Protein AF-W7QX57-F1 (afdb_monomer_lite)

Sequence (369 aa):
MALDTTKFLGGDGSAVNPYIIHNEDALLALIGDEHSDGSAQSKYFEVVADIDITYLSIFTLKIASIDGSVINGNGHSLYFPILHSNSGFDCLFIGVNTAEIYNLHIDVEGKSGVSSYGPVRRCKLYNCMLTGNYGDIRGATLDTPPQNLQNCLFNLQGSTLDKLSTSSSYSSVTSYYVEGSAPITSTASEGLVLNADKLLAASYPNLAPEHWNVVDGALPTLKIKPYSGLPVTRVAGISKLDGVPAKRRITVQDFNGGRIARTYSDELTGEFSIQTSPYKTGVTVIVDDEIGTEIQSSKAYTVGQIVHHADYAGIAYVCTTAGTTGATLPETNTYPESGTVTIGTAVFAAKPINKPQIFSPVKPEVILE

pLDDT: mean 85.64, std 13.06, range [43.19, 98.31]

Organism: NCBI:txid1328313

Foldseek 3Di:
DAQPLVQFPWAPQDPLGAGEAEEPSNLCSQWVDAVVVCNLELGEYEYQFAYAPQVVQEREGHAREHALYEYEDLQHEYEEHAYEYPDQEGASYDYQQNYEYENYEYEYAHYDYHAYQYHYANYQYYLYEYEYEHAPNANNANQHAQVSYAQYEYHYHYDLVRAREHPDQAAHLQYEYDAPHRHNDPDPRHHYLYHQHAFDLVSRPNRDPQFWDRDGGHGIGGDRHDDSDPWWWKDKDADDDPNAGAWWKKWKAAPVRHTGDIDIADGHGSIDMGTNPPAAPFIKIKTWHDQADADDAQDWDDAQGKHAHPPGDQKIWGWHATDTFHNDFDDPVPDDCAQWDQGHNIIIGIDGIDDMDMDPGDGTDTDDD

Radius of gyration: 22.7 Å; chains: 1; bounding box: 47×50×62 Å

Structure (mmCIF, N/CA/C/O backbone):
data_AF-W7QX57-F1
#
_entry.id   AF-W7QX57-F1
#
loop_
_atom_site.group_PDB
_atom_site.id
_atom_site.type_symbol
_atom_site.label_atom_id
_atom_site.label_alt_id
_atom_site.label_comp_id
_atom_site.label_asym_id
_atom_site.label_entity_id
_atom_site.label_seq_id
_atom_site.pdbx_PDB_ins_code
_atom_site.Cartn_x
_atom_site.Cartn_y
_atom_site.Cartn_z
_atom_site.occupancy
_atom_site.B_iso_or_equiv
_atom_site.auth_seq_id
_atom_site.auth_comp_id
_atom_site.auth_asym_id
_atom_site.auth_atom_id
_atom_site.pdbx_PDB_model_num
ATOM 1 N N . MET A 1 1 ? 24.656 3.627 -15.203 1.00 81.69 1 MET A N 1
ATOM 2 C CA . MET A 1 1 ? 25.171 2.376 -14.613 1.00 81.69 1 MET A CA 1
ATOM 3 C C . MET A 1 1 ? 24.210 1.263 -14.968 1.00 81.69 1 MET A C 1
ATOM 5 O O . MET A 1 1 ? 23.013 1.527 -15.035 1.00 81.69 1 MET A O 1
ATOM 9 N N . ALA A 1 2 ? 24.733 0.061 -15.202 1.00 87.88 2 ALA A N 1
ATOM 10 C CA . ALA A 1 2 ? 23.890 -1.098 -15.457 1.00 87.88 2 ALA A CA 1
ATOM 11 C C . ALA A 1 2 ? 23.034 -1.424 -14.235 1.00 87.88 2 ALA A C 1
ATOM 13 O O . ALA A 1 2 ? 23.494 -1.284 -13.103 1.00 87.88 2 ALA A O 1
ATOM 14 N N . LEU A 1 3 ? 21.801 -1.854 -14.490 1.00 91.44 3 LEU A N 1
ATOM 15 C CA . LEU A 1 3 ? 20.873 -2.386 -13.504 1.00 91.44 3 LEU A CA 1
ATOM 16 C C . LEU A 1 3 ? 21.555 -3.504 -12.704 1.00 91.44 3 LEU A C 1
ATOM 18 O O . LEU A 1 3 ? 21.936 -4.532 -13.274 1.00 91.44 3 LEU A O 1
ATOM 22 N N . ASP A 1 4 ? 21.709 -3.316 -11.392 1.00 93.06 4 ASP A N 1
ATOM 23 C CA . ASP A 1 4 ? 22.287 -4.338 -10.519 1.00 93.06 4 ASP A CA 1
ATOM 24 C C . ASP A 1 4 ? 21.270 -5.459 -10.278 1.00 93.06 4 ASP A C 1
ATOM 26 O O . ASP A 1 4 ? 20.487 -5.456 -9.328 1.00 93.06 4 ASP A O 1
ATOM 30 N N . THR A 1 5 ? 21.288 -6.444 -11.175 1.00 93.69 5 THR A N 1
ATOM 31 C CA . THR A 1 5 ? 20.357 -7.580 -11.134 1.00 93.69 5 THR A CA 1
ATOM 32 C C . THR A 1 5 ? 20.491 -8.441 -9.872 1.00 93.69 5 THR A C 1
ATOM 34 O O . THR A 1 5 ? 19.571 -9.188 -9.550 1.00 93.69 5 THR A O 1
ATOM 37 N N . THR A 1 6 ? 21.597 -8.324 -9.124 1.00 92.69 6 THR A N 1
ATOM 38 C CA . THR A 1 6 ? 21.827 -9.102 -7.894 1.00 92.69 6 THR A CA 1
ATOM 39 C C . THR A 1 6 ? 20.990 -8.619 -6.709 1.00 92.69 6 THR A C 1
ATOM 41 O O . THR A 1 6 ? 20.887 -9.323 -5.705 1.00 92.69 6 THR A O 1
ATOM 44 N N . LYS A 1 7 ? 20.385 -7.430 -6.821 1.00 93.06 7 LYS A N 1
ATOM 45 C CA . LYS A 1 7 ? 19.526 -6.830 -5.791 1.00 93.06 7 LYS A CA 1
ATOM 46 C C . LYS A 1 7 ? 18.096 -7.351 -5.828 1.00 93.06 7 LYS A C 1
ATOM 48 O O . LYS A 1 7 ? 17.418 -7.346 -4.804 1.00 93.06 7 LYS A O 1
ATOM 53 N N . PHE A 1 8 ? 17.641 -7.830 -6.982 1.00 90.81 8 PHE A N 1
ATOM 54 C CA . PHE A 1 8 ? 16.321 -8.434 -7.110 1.00 90.81 8 PHE A CA 1
ATOM 55 C C . PHE A 1 8 ? 16.339 -9.840 -6.526 1.00 90.81 8 PHE A C 1
ATOM 57 O O . PHE A 1 8 ? 17.331 -10.561 -6.605 1.00 90.81 8 PHE A O 1
ATOM 64 N N . LEU A 1 9 ? 15.209 -10.255 -5.963 1.00 85.06 9 LEU A N 1
ATOM 65 C CA . LEU A 1 9 ? 15.081 -11.604 -5.412 1.00 85.06 9 LEU A CA 1
ATOM 66 C C . LEU A 1 9 ? 15.216 -12.683 -6.505 1.00 85.06 9 LEU A C 1
ATOM 68 O O . LEU A 1 9 ? 15.667 -13.799 -6.247 1.00 85.06 9 LEU A O 1
ATOM 72 N N . GLY A 1 10 ? 14.794 -12.359 -7.722 1.00 86.50 10 GLY A N 1
ATOM 73 C CA . GLY A 1 10 ? 14.828 -13.237 -8.880 1.00 86.50 10 GLY A CA 1
ATOM 74 C C . GLY A 1 10 ? 14.301 -12.517 -10.114 1.00 86.50 10 GLY A C 1
ATOM 75 O O . GLY A 1 10 ? 14.050 -11.310 -10.066 1.00 86.50 10 GLY A O 1
ATOM 76 N N . GLY A 1 11 ? 14.126 -13.272 -11.196 1.00 89.94 11 GLY A N 1
ATOM 77 C CA . GLY A 1 11 ? 13.718 -12.737 -12.491 1.00 89.94 11 GLY A CA 1
ATOM 78 C C . GLY A 1 11 ? 14.870 -12.561 -13.473 1.00 89.94 11 GLY A C 1
ATOM 79 O O . GLY A 1 11 ? 16.035 -12.478 -13.090 1.00 89.94 11 GLY A O 1
ATOM 80 N N . ASP A 1 12 ? 14.528 -12.486 -14.754 1.00 92.31 12 ASP A N 1
ATOM 81 C CA . ASP A 1 12 ? 15.404 -12.013 -15.838 1.00 92.31 12 ASP A CA 1
ATOM 82 C C . ASP A 1 12 ? 14.856 -10.730 -16.502 1.00 92.31 12 ASP A C 1
ATOM 84 O O . ASP A 1 12 ? 15.416 -10.202 -17.474 1.00 92.31 12 ASP A O 1
ATOM 88 N N . GLY A 1 13 ? 13.751 -10.213 -15.955 1.00 94.19 13 GLY A N 1
ATOM 89 C CA . GLY A 1 13 ? 13.048 -9.040 -16.445 1.00 94.19 13 GLY A CA 1
ATOM 90 C C . GLY A 1 13 ? 12.254 -9.295 -17.723 1.00 94.19 13 GLY A C 1
ATOM 91 O O . GLY A 1 13 ? 11.871 -8.329 -18.378 1.00 94.19 13 GLY A O 1
ATOM 92 N N . SER A 1 14 ? 12.019 -10.549 -18.115 1.00 94.62 14 SER A N 1
ATOM 93 C CA . SER A 1 14 ? 11.045 -10.903 -19.154 1.00 94.62 14 SER A CA 1
ATOM 94 C C . SER A 1 14 ? 9.619 -10.927 -18.600 1.00 94.62 14 SER A C 1
ATOM 96 O O . SER A 1 14 ? 9.407 -11.023 -17.396 1.00 94.62 14 SER A O 1
ATOM 98 N N . ALA A 1 15 ? 8.623 -10.908 -19.489 1.00 92.62 15 ALA A N 1
ATOM 99 C CA . ALA A 1 15 ? 7.210 -10.965 -19.104 1.00 92.62 15 ALA A CA 1
ATOM 100 C C . ALA A 1 15 ? 6.824 -12.228 -18.315 1.00 92.62 15 ALA A C 1
ATOM 102 O O . ALA A 1 15 ? 5.878 -12.196 -17.538 1.00 92.62 15 ALA A O 1
ATOM 103 N N . VAL A 1 16 ? 7.532 -13.341 -18.536 1.00 88.88 16 VAL A N 1
ATOM 104 C CA . VAL A 1 16 ? 7.273 -14.630 -17.868 1.00 88.88 16 VAL A CA 1
ATOM 105 C C . VAL A 1 16 ? 8.061 -14.751 -16.560 1.00 88.88 16 VAL A C 1
ATOM 107 O O . VAL A 1 16 ? 7.718 -15.560 -15.706 1.00 88.88 16 VAL A O 1
ATOM 110 N N . ASN A 1 17 ? 9.131 -13.969 -16.408 1.00 90.19 17 ASN A N 1
ATOM 111 C CA . ASN A 1 17 ? 10.036 -14.031 -15.268 1.00 90.19 17 ASN A CA 1
ATOM 112 C C . ASN A 1 17 ? 10.490 -12.608 -14.880 1.00 90.19 17 ASN A C 1
ATOM 114 O O . ASN A 1 17 ? 11.656 -12.241 -15.088 1.00 90.19 17 ASN A O 1
ATOM 118 N N . PRO A 1 18 ? 9.562 -11.777 -14.369 1.00 93.81 18 PRO A N 1
ATOM 119 C CA . PRO A 1 18 ? 9.841 -10.386 -14.038 1.00 93.81 18 PRO A CA 1
ATOM 120 C C . PRO A 1 18 ? 10.853 -10.275 -12.899 1.00 93.81 18 PRO A C 1
ATOM 122 O O . PRO A 1 18 ? 10.970 -11.162 -12.055 1.00 93.81 18 PRO A O 1
ATOM 125 N N . TYR A 1 19 ? 11.576 -9.158 -12.852 1.00 94.19 19 TYR A N 1
ATOM 126 C CA . TYR A 1 19 ? 12.422 -8.831 -11.712 1.00 94.19 19 TYR A CA 1
ATOM 127 C C . TYR A 1 19 ? 11.575 -8.567 -10.467 1.00 94.19 19 TYR A C 1
ATOM 129 O O . TYR A 1 19 ? 10.662 -7.742 -10.489 1.00 94.19 19 TYR A O 1
ATOM 137 N N . ILE A 1 20 ? 11.906 -9.247 -9.371 1.00 91.62 20 ILE A N 1
ATOM 138 C CA . ILE A 1 20 ? 11.121 -9.196 -8.134 1.00 91.62 20 ILE A CA 1
ATOM 139 C C . ILE A 1 20 ? 11.701 -8.168 -7.152 1.00 91.62 20 ILE A C 1
ATOM 141 O O . ILE A 1 20 ? 12.779 -8.363 -6.573 1.00 91.62 20 ILE A O 1
ATOM 145 N N . ILE A 1 21 ? 10.951 -7.087 -6.944 1.00 93.06 21 ILE A N 1
ATOM 146 C CA . ILE A 1 21 ? 11.236 -5.989 -6.017 1.00 93.06 21 ILE A CA 1
ATOM 147 C C . ILE A 1 21 ? 10.564 -6.305 -4.675 1.00 93.06 21 ILE A C 1
ATOM 149 O O . ILE A 1 21 ? 9.343 -6.259 -4.545 1.00 93.06 21 ILE A O 1
ATOM 153 N N . HIS A 1 22 ? 11.374 -6.662 -3.679 1.00 89.06 22 HIS A N 1
ATOM 154 C CA . HIS A 1 22 ? 10.907 -7.197 -2.392 1.00 89.06 22 HIS A CA 1
ATOM 155 C C . HIS A 1 22 ? 11.413 -6.415 -1.175 1.00 89.06 22 HIS A C 1
ATOM 157 O O . HIS A 1 22 ? 11.027 -6.719 -0.051 1.00 89.06 22 HIS A O 1
ATOM 163 N N . ASN A 1 23 ? 12.324 -5.467 -1.384 1.00 86.19 23 ASN A N 1
ATOM 164 C CA . ASN A 1 23 ? 12.942 -4.668 -0.337 1.00 86.19 23 ASN A CA 1
ATOM 165 C C . ASN A 1 23 ? 13.468 -3.343 -0.912 1.00 86.19 23 ASN A C 1
ATOM 167 O O . ASN A 1 23 ? 13.425 -3.098 -2.121 1.00 86.19 23 ASN A O 1
ATOM 171 N N . GLU A 1 24 ? 13.988 -2.511 -0.017 1.00 93.56 24 GLU A N 1
ATOM 172 C CA . GLU A 1 24 ? 14.543 -1.188 -0.306 1.00 93.56 24 GLU A CA 1
ATOM 173 C C . GLU A 1 24 ? 15.718 -1.259 -1.290 1.00 93.56 24 GLU A C 1
ATOM 175 O O . GLU A 1 24 ? 15.744 -0.510 -2.260 1.00 93.56 24 GLU A O 1
ATOM 180 N N . ASP A 1 25 ? 16.643 -2.206 -1.108 1.00 91.19 25 ASP A N 1
ATOM 181 C CA . ASP A 1 25 ? 17.806 -2.396 -1.983 1.00 91.19 25 ASP A CA 1
ATOM 182 C C . ASP A 1 25 ? 17.408 -2.676 -3.442 1.00 91.19 25 ASP A C 1
ATOM 184 O O . ASP A 1 25 ? 17.985 -2.100 -4.364 1.00 91.19 25 ASP A O 1
ATOM 188 N N . ALA A 1 26 ? 16.416 -3.543 -3.668 1.00 92.81 26 ALA A N 1
ATOM 189 C CA . ALA A 1 26 ? 15.908 -3.864 -5.002 1.00 92.81 26 ALA A CA 1
ATOM 190 C C . ALA A 1 26 ? 15.199 -2.666 -5.647 1.00 92.81 26 ALA A C 1
ATOM 192 O O . ALA A 1 26 ? 15.347 -2.429 -6.846 1.00 92.81 26 ALA A O 1
ATOM 193 N N . LEU A 1 27 ? 14.442 -1.899 -4.855 1.00 94.75 27 LEU A N 1
ATOM 194 C CA . LEU A 1 27 ? 13.813 -0.669 -5.327 1.00 94.75 27 LEU A CA 1
ATOM 195 C C . LEU A 1 27 ? 14.884 0.357 -5.711 1.00 94.75 27 LEU A C 1
ATOM 197 O O . LEU A 1 27 ? 14.877 0.866 -6.828 1.00 94.75 27 LEU A O 1
ATOM 201 N N . LEU A 1 28 ? 15.842 0.623 -4.824 1.00 92.44 28 LEU A N 1
ATOM 202 C CA . LEU A 1 28 ? 16.941 1.558 -5.059 1.00 92.44 28 LEU A CA 1
ATOM 203 C C . LEU A 1 28 ? 17.815 1.142 -6.244 1.00 92.44 28 LEU A C 1
ATOM 205 O O . LEU A 1 28 ? 18.289 2.010 -6.969 1.00 92.44 28 LEU A O 1
ATOM 209 N N . ALA A 1 29 ? 17.967 -0.154 -6.506 1.00 92.31 29 ALA A N 1
ATOM 210 C CA . ALA A 1 29 ? 18.642 -0.631 -7.705 1.00 92.31 29 ALA A CA 1
ATOM 211 C C . ALA A 1 29 ? 17.916 -0.254 -9.004 1.00 92.31 29 ALA A C 1
ATOM 213 O O . ALA A 1 29 ? 18.579 -0.217 -10.030 1.00 92.31 29 ALA A O 1
ATOM 214 N N . LEU A 1 30 ? 16.600 0.002 -8.974 1.00 93.06 30 LEU A N 1
ATOM 215 C CA . LEU A 1 30 ? 15.793 0.431 -10.126 1.00 93.06 30 LEU A CA 1
ATOM 216 C C . LEU A 1 30 ? 15.681 1.961 -10.258 1.00 93.06 30 LEU A C 1
ATOM 218 O O . LEU A 1 30 ? 15.617 2.475 -11.372 1.00 93.06 30 LEU A O 1
ATOM 222 N N . ILE A 1 31 ? 15.577 2.689 -9.141 1.00 89.38 31 ILE A N 1
ATOM 223 C CA . ILE A 1 31 ? 15.278 4.139 -9.152 1.00 89.38 31 ILE A CA 1
ATOM 224 C C . ILE A 1 31 ? 16.398 5.021 -8.589 1.00 89.38 31 ILE A C 1
ATOM 226 O O . ILE A 1 31 ? 16.395 6.235 -8.782 1.00 89.38 31 ILE A O 1
ATOM 230 N N . GLY A 1 32 ? 17.332 4.435 -7.843 1.00 78.44 32 GLY A N 1
ATOM 231 C CA . GLY A 1 32 ? 18.398 5.136 -7.130 1.00 78.44 32 GLY A CA 1
ATOM 232 C C . GLY A 1 32 ? 19.645 5.370 -7.970 1.00 78.44 32 GLY A C 1
ATOM 233 O O . GLY A 1 32 ? 20.477 6.192 -7.585 1.00 78.44 32 GLY A O 1
ATOM 234 N N . ASP A 1 33 ? 19.768 4.715 -9.125 1.00 75.12 33 ASP A N 1
ATOM 235 C CA . ASP A 1 33 ? 20.893 4.846 -10.043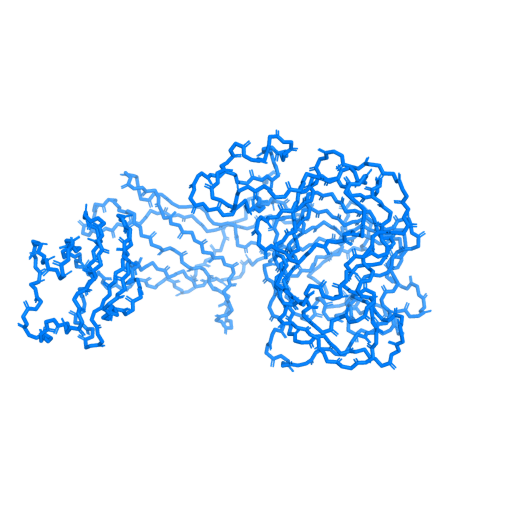 1.00 75.12 33 ASP A CA 1
ATOM 236 C C . ASP A 1 33 ? 20.462 5.395 -11.405 1.00 75.12 33 ASP A C 1
ATOM 238 O O . ASP A 1 33 ? 19.378 5.122 -11.912 1.00 75.12 33 ASP A O 1
ATOM 242 N N . GLU A 1 34 ? 21.328 6.199 -12.030 1.00 69.62 34 GLU A N 1
ATOM 243 C CA . GLU A 1 34 ? 21.104 6.609 -13.416 1.00 69.62 34 GLU A CA 1
ATOM 244 C C . GLU A 1 34 ? 21.309 5.395 -14.326 1.00 69.62 34 GLU A C 1
ATOM 246 O O . GLU A 1 34 ? 22.444 5.060 -14.683 1.00 69.62 34 GLU A O 1
ATOM 251 N N . HIS A 1 35 ? 20.222 4.753 -14.749 1.00 72.00 35 HIS A N 1
ATOM 252 C CA . HIS A 1 35 ? 20.228 3.716 -15.791 1.00 72.00 35 HIS A CA 1
ATOM 253 C C . HIS A 1 35 ? 20.324 4.328 -17.191 1.00 72.00 35 HIS A C 1
ATOM 255 O O . HIS A 1 35 ? 19.553 4.014 -18.098 1.00 72.00 35 HIS A O 1
ATOM 261 N N . SER A 1 36 ? 21.285 5.232 -17.381 1.00 67.94 36 SER A N 1
ATOM 262 C CA . SER A 1 36 ? 21.535 5.915 -18.653 1.00 67.94 36 SER A CA 1
ATOM 263 C C . SER A 1 36 ? 21.976 4.979 -19.784 1.00 67.94 36 SER A C 1
ATOM 265 O O . SER A 1 36 ? 22.022 5.398 -20.937 1.00 67.94 36 SER A O 1
ATOM 267 N N . ASP A 1 37 ? 22.268 3.713 -19.479 1.00 79.81 37 ASP A N 1
ATOM 268 C CA . ASP A 1 37 ? 22.585 2.670 -20.455 1.00 79.81 37 ASP A CA 1
ATOM 269 C C . ASP A 1 37 ? 21.351 1.913 -20.976 1.00 79.81 37 ASP A C 1
ATOM 271 O O . ASP A 1 37 ? 21.492 1.020 -21.809 1.00 79.81 37 ASP A O 1
ATOM 275 N N . GLY A 1 38 ? 20.149 2.251 -20.495 1.00 84.81 38 GLY A N 1
ATOM 276 C CA . GLY A 1 38 ? 18.901 1.602 -20.899 1.00 84.81 38 GLY A CA 1
ATOM 277 C C . GLY A 1 38 ? 18.701 0.206 -20.304 1.00 84.81 38 GLY A C 1
ATOM 278 O O . GLY A 1 38 ? 17.787 -0.503 -20.710 1.00 84.81 38 GLY A O 1
ATOM 279 N N . SER A 1 39 ? 19.509 -0.211 -19.327 1.00 90.00 39 SER A N 1
ATOM 280 C CA . SER A 1 39 ? 19.421 -1.550 -18.718 1.00 90.00 39 SER A CA 1
ATOM 281 C C . SER A 1 39 ? 18.084 -1.851 -18.020 1.00 90.00 39 SER A C 1
ATOM 283 O O . SER A 1 39 ? 17.710 -3.019 -17.891 1.00 90.00 39 SER A O 1
ATOM 285 N N . ALA A 1 40 ? 17.344 -0.812 -17.623 1.00 91.62 40 ALA A N 1
ATOM 286 C CA . ALA A 1 40 ? 16.000 -0.908 -17.059 1.00 91.62 40 ALA A CA 1
ATOM 287 C C . ALA A 1 40 ? 14.868 -0.809 -18.104 1.00 91.62 40 ALA A C 1
ATOM 289 O O . ALA A 1 40 ? 13.702 -0.926 -17.727 1.00 91.62 40 ALA A O 1
ATOM 290 N N . GLN A 1 41 ? 15.179 -0.599 -19.391 1.00 93.75 41 GLN A N 1
ATOM 291 C CA . GLN A 1 41 ? 14.199 -0.481 -20.480 1.00 93.75 41 GLN A CA 1
ATOM 292 C C . GLN A 1 41 ? 13.728 -1.848 -20.983 1.00 93.75 41 GLN A C 1
ATOM 294 O O . GLN A 1 41 ? 14.495 -2.812 -21.037 1.00 93.75 41 GLN A O 1
ATOM 299 N N . SER A 1 42 ? 12.469 -1.916 -21.421 1.00 95.31 42 SER A N 1
ATOM 300 C CA . SER A 1 42 ? 11.820 -3.135 -21.923 1.00 95.31 42 SER A CA 1
ATOM 301 C C . SER A 1 42 ? 11.917 -4.315 -20.948 1.00 95.31 42 SER A C 1
ATOM 303 O O . SER A 1 42 ? 12.078 -5.467 -21.361 1.00 95.31 42 SER A O 1
ATOM 305 N N . LYS A 1 43 ? 11.861 -4.020 -19.645 1.00 96.12 43 LYS A N 1
ATOM 306 C CA . LYS A 1 43 ? 11.909 -4.998 -18.553 1.00 96.12 43 LYS A CA 1
ATOM 307 C C . LYS A 1 43 ? 10.575 -5.088 -17.830 1.00 96.12 43 LYS A C 1
ATOM 309 O O . LYS A 1 43 ? 9.803 -4.139 -17.800 1.00 96.12 43 LYS A O 1
ATOM 314 N N . TYR A 1 44 ? 10.319 -6.233 -17.223 1.00 96.38 44 TYR A N 1
ATOM 315 C CA . TYR A 1 44 ? 9.149 -6.469 -16.393 1.00 96.38 44 TYR A CA 1
ATOM 316 C C . TYR A 1 44 ? 9.588 -6.537 -14.936 1.00 96.38 44 TYR A C 1
ATOM 318 O O . TYR A 1 44 ? 10.564 -7.216 -14.615 1.00 96.38 44 TYR A O 1
ATOM 326 N N . PHE A 1 45 ? 8.871 -5.829 -14.074 1.00 95.81 45 PHE A N 1
ATOM 327 C CA . PHE A 1 45 ? 9.118 -5.737 -12.644 1.00 95.81 45 PHE A CA 1
ATOM 328 C C . PHE A 1 45 ? 7.835 -6.048 -11.882 1.00 95.81 45 PHE A C 1
ATOM 330 O O . PHE A 1 45 ? 6.749 -5.616 -12.273 1.00 95.81 45 PHE A O 1
ATOM 337 N N . GLU A 1 46 ? 7.976 -6.749 -10.765 1.00 94.94 46 GLU A N 1
ATOM 338 C CA . GLU A 1 46 ? 6.896 -6.995 -9.818 1.00 94.94 46 GLU A CA 1
ATOM 339 C C . GLU A 1 46 ? 7.304 -6.533 -8.427 1.00 94.94 46 GLU A C 1
ATOM 341 O O . GLU A 1 46 ? 8.317 -6.981 -7.888 1.00 94.94 46 GLU A O 1
ATOM 346 N N . VAL A 1 47 ? 6.501 -5.655 -7.836 1.00 93.94 47 VAL A N 1
ATOM 347 C CA . VAL A 1 47 ? 6.601 -5.312 -6.417 1.00 93.94 47 VAL A CA 1
ATOM 348 C C . VAL A 1 47 ? 5.811 -6.356 -5.638 1.00 93.94 47 VAL A C 1
ATOM 350 O O . VAL A 1 47 ? 4.675 -6.668 -5.994 1.00 93.94 47 VAL A O 1
ATOM 353 N N . VAL A 1 48 ? 6.432 -6.941 -4.616 1.00 90.00 48 VAL A N 1
ATOM 354 C CA . VAL A 1 48 ? 5.858 -8.065 -3.844 1.00 90.00 48 VAL A CA 1
ATOM 355 C C . VAL A 1 48 ? 5.825 -7.812 -2.339 1.00 90.00 48 VAL A C 1
ATOM 357 O O . VAL A 1 48 ? 5.520 -8.712 -1.560 1.00 90.00 48 VAL A O 1
ATOM 360 N N . ALA A 1 49 ? 6.195 -6.604 -1.929 1.00 86.75 49 ALA A N 1
ATOM 361 C CA . ALA A 1 49 ? 6.157 -6.145 -0.555 1.00 86.75 49 ALA A CA 1
ATOM 362 C C . ALA A 1 49 ? 5.927 -4.635 -0.540 1.00 86.75 49 ALA A C 1
ATOM 364 O O . ALA A 1 49 ? 6.291 -3.936 -1.487 1.00 86.75 49 ALA A O 1
ATOM 365 N N . ASP A 1 50 ? 5.359 -4.139 0.555 1.00 92.38 50 ASP A N 1
ATOM 366 C CA . ASP A 1 50 ? 5.393 -2.708 0.818 1.00 92.38 50 ASP A CA 1
ATOM 367 C C . ASP A 1 50 ? 6.839 -2.305 1.124 1.00 92.38 50 ASP A C 1
ATOM 369 O O . ASP A 1 50 ? 7.525 -2.985 1.890 1.00 92.38 50 ASP A O 1
ATOM 373 N N . ILE A 1 51 ? 7.310 -1.217 0.522 1.00 92.88 51 ILE A N 1
ATOM 374 C CA . ILE A 1 51 ? 8.697 -0.764 0.653 1.00 92.88 51 ILE A CA 1
ATOM 375 C C . ILE A 1 51 ? 8.695 0.674 1.131 1.00 92.88 51 ILE A C 1
ATOM 377 O O . ILE A 1 51 ? 8.090 1.545 0.508 1.00 92.88 51 ILE A O 1
ATOM 381 N N . ASP A 1 52 ? 9.389 0.911 2.235 1.00 93.81 52 ASP A N 1
ATOM 382 C CA . ASP A 1 52 ? 9.452 2.207 2.887 1.00 93.81 52 ASP A CA 1
ATOM 383 C C . ASP A 1 52 ? 10.894 2.712 2.918 1.00 93.81 52 ASP A C 1
ATOM 385 O O . ASP A 1 52 ? 11.736 2.177 3.634 1.00 93.81 52 ASP A O 1
ATOM 389 N N . ILE A 1 53 ? 11.176 3.753 2.131 1.00 94.19 53 ILE A N 1
ATOM 390 C CA . ILE A 1 53 ? 12.483 4.421 2.121 1.00 94.19 53 ILE A CA 1
ATOM 391 C C . ILE A 1 53 ? 12.451 5.798 2.798 1.00 94.19 53 ILE A C 1
ATOM 393 O O . ILE A 1 53 ? 13.370 6.602 2.618 1.00 94.19 53 ILE A O 1
ATOM 397 N N . THR A 1 54 ? 11.421 6.091 3.601 1.00 91.81 54 THR A N 1
ATOM 398 C CA . THR A 1 54 ? 11.286 7.372 4.326 1.00 91.81 54 THR A CA 1
ATOM 399 C C . THR A 1 54 ? 12.433 7.623 5.309 1.00 91.81 54 THR A C 1
ATOM 401 O O . THR A 1 54 ? 12.792 8.773 5.570 1.00 91.81 54 THR A O 1
ATOM 404 N N . TYR A 1 55 ? 13.119 6.565 5.762 1.00 89.62 55 TYR A N 1
ATOM 405 C CA . TYR A 1 55 ? 14.312 6.662 6.613 1.00 89.62 55 TYR A CA 1
ATOM 406 C C . TYR A 1 55 ? 15.449 7.492 5.992 1.00 89.62 55 TYR A C 1
ATOM 408 O O . TYR A 1 55 ? 16.298 8.010 6.720 1.00 89.62 55 TYR A O 1
ATOM 416 N N . LEU A 1 56 ? 15.471 7.665 4.664 1.00 89.19 56 LEU A N 1
ATOM 417 C CA . LEU A 1 56 ? 16.470 8.487 3.980 1.00 89.19 56 LEU A CA 1
ATOM 418 C C . LEU A 1 56 ? 16.296 9.992 4.242 1.00 89.19 56 LEU A C 1
ATOM 420 O O . LEU A 1 56 ? 17.224 10.749 3.968 1.00 89.19 56 LEU A O 1
ATOM 424 N N . SER A 1 57 ? 15.156 10.437 4.790 1.00 88.69 57 SER A N 1
ATOM 425 C CA . SER A 1 57 ? 14.750 11.845 5.001 1.00 88.69 57 SER A CA 1
ATOM 426 C C . SER A 1 57 ? 14.630 12.694 3.725 1.00 88.69 57 SER A C 1
ATOM 428 O O . SER A 1 57 ? 13.696 13.482 3.594 1.00 88.69 57 SER A O 1
ATOM 430 N N . ILE A 1 58 ? 15.553 12.542 2.773 1.00 90.12 58 ILE A N 1
ATOM 431 C CA . ILE A 1 58 ? 15.542 13.137 1.440 1.00 90.12 58 ILE A CA 1
ATOM 432 C C . ILE A 1 58 ? 16.013 12.084 0.431 1.00 90.12 58 ILE A C 1
ATOM 434 O O . ILE A 1 58 ? 17.066 11.473 0.609 1.00 90.12 58 ILE A O 1
ATOM 438 N N . PHE A 1 59 ? 15.275 11.919 -0.666 1.00 90.00 59 PHE A N 1
ATOM 439 C CA . PHE A 1 59 ? 15.667 11.065 -1.786 1.00 90.00 59 PHE A CA 1
ATOM 440 C C . PHE A 1 59 ? 15.942 11.900 -3.039 1.00 90.00 59 PHE A C 1
ATOM 442 O O . PHE A 1 59 ? 15.036 12.511 -3.606 1.00 90.00 59 PHE A O 1
ATOM 449 N N . THR A 1 60 ? 17.200 11.924 -3.481 1.00 89.12 60 THR A N 1
ATOM 450 C CA . THR A 1 60 ? 17.599 12.628 -4.705 1.00 89.12 60 THR A CA 1
ATOM 451 C C . THR A 1 60 ? 17.190 11.822 -5.930 1.00 89.12 60 THR A C 1
ATOM 453 O O . THR A 1 60 ? 17.752 10.762 -6.199 1.00 89.12 60 THR A O 1
ATOM 456 N N . LEU A 1 61 ? 16.239 12.360 -6.686 1.00 85.50 61 LEU A N 1
ATOM 457 C CA . LEU A 1 61 ? 15.764 11.799 -7.936 1.00 85.50 61 LEU A CA 1
ATOM 458 C C . LEU A 1 61 ? 16.908 11.729 -8.947 1.00 85.50 61 LEU A C 1
ATOM 460 O O . LEU A 1 61 ? 17.594 12.717 -9.215 1.00 85.50 61 LEU A O 1
ATOM 464 N N . LYS A 1 62 ? 17.070 10.548 -9.533 1.00 82.56 62 LYS A N 1
ATOM 465 C CA . LYS A 1 62 ? 17.884 10.317 -10.723 1.00 82.56 62 LYS A CA 1
ATOM 466 C C . LYS A 1 62 ? 16.960 9.878 -11.851 1.00 82.56 62 LYS A C 1
ATOM 468 O O . LYS A 1 62 ? 15.892 9.324 -11.606 1.00 82.56 62 LYS A O 1
ATOM 473 N N . ILE A 1 63 ? 17.346 10.137 -13.097 1.00 74.81 63 ILE A N 1
ATOM 474 C CA . ILE A 1 63 ? 16.523 9.757 -14.249 1.00 74.81 63 ILE A CA 1
ATOM 475 C C . ILE A 1 63 ? 16.595 8.232 -14.434 1.00 74.81 63 ILE A C 1
ATOM 477 O O . ILE A 1 63 ? 17.537 7.716 -15.039 1.00 74.81 63 ILE A O 1
ATOM 481 N N . ALA A 1 64 ? 15.580 7.519 -13.946 1.00 78.31 64 ALA A N 1
ATOM 482 C CA . ALA A 1 64 ? 15.385 6.093 -14.197 1.00 78.31 64 ALA A CA 1
ATOM 483 C C . ALA A 1 64 ? 14.503 5.892 -15.439 1.00 78.31 64 ALA A C 1
ATOM 485 O O . ALA A 1 64 ? 13.270 5.897 -15.371 1.00 78.31 64 ALA A O 1
ATOM 486 N N . SER A 1 65 ? 15.142 5.761 -16.608 1.00 87.88 65 SER A N 1
ATOM 487 C CA . SER A 1 65 ? 14.425 5.469 -17.852 1.00 87.88 65 SER A CA 1
ATOM 488 C C . SER A 1 65 ? 13.951 4.020 -17.872 1.00 87.88 65 SER A C 1
ATOM 490 O O . SER A 1 65 ? 14.748 3.096 -18.007 1.00 87.88 65 SER A O 1
ATOM 492 N N . ILE A 1 66 ? 12.635 3.849 -17.788 1.00 91.56 66 ILE A N 1
ATOM 493 C CA . ILE A 1 66 ? 11.936 2.562 -17.828 1.00 91.56 66 ILE A CA 1
ATOM 494 C C . ILE A 1 66 ? 11.135 2.413 -19.131 1.00 91.56 66 ILE A C 1
ATOM 496 O O . ILE A 1 66 ? 10.055 1.833 -19.150 1.00 91.56 66 ILE A O 1
ATOM 500 N N . ASP A 1 67 ? 11.614 2.999 -20.230 1.00 92.31 67 ASP A N 1
ATOM 501 C CA . ASP A 1 67 ? 10.896 2.970 -21.507 1.00 92.31 67 ASP A CA 1
ATOM 502 C C . ASP A 1 67 ? 10.648 1.526 -21.978 1.00 92.31 67 ASP A C 1
ATOM 504 O O . ASP A 1 67 ? 11.536 0.677 -21.926 1.00 92.31 67 ASP A O 1
ATOM 508 N N . GLY A 1 68 ? 9.418 1.229 -22.386 1.00 93.81 68 GLY A N 1
ATOM 509 C CA . GLY A 1 68 ? 8.949 -0.104 -22.769 1.00 93.81 68 GLY A CA 1
ATOM 510 C C . GLY A 1 68 ? 8.783 -1.085 -21.608 1.00 93.81 68 GLY A C 1
ATOM 511 O O . GLY A 1 68 ? 8.437 -2.241 -21.847 1.00 93.81 68 GLY A O 1
ATOM 512 N N . SER A 1 69 ? 9.058 -0.665 -20.373 1.00 96.25 69 SER A N 1
ATOM 513 C CA . SER A 1 69 ? 9.006 -1.534 -19.200 1.00 96.25 69 SER A CA 1
ATOM 514 C C . SER A 1 69 ? 7.622 -1.588 -18.575 1.00 96.25 69 SER A C 1
ATOM 516 O O . SER A 1 69 ? 6.799 -0.687 -18.725 1.00 96.25 69 SER A O 1
ATOM 518 N N . VAL A 1 70 ? 7.388 -2.655 -17.825 1.00 96.56 70 VAL A N 1
ATOM 519 C CA . VAL A 1 70 ? 6.141 -2.915 -17.120 1.00 96.56 70 VAL A CA 1
ATOM 520 C C . VAL A 1 70 ? 6.442 -3.069 -15.637 1.00 96.56 70 VAL A C 1
ATOM 522 O O . VAL A 1 70 ? 7.249 -3.913 -15.261 1.00 96.56 70 VAL A O 1
ATOM 525 N N . ILE A 1 71 ? 5.794 -2.272 -14.793 1.00 96.69 71 ILE A N 1
ATOM 526 C CA . ILE A 1 71 ? 5.879 -2.363 -13.335 1.00 96.69 71 ILE A CA 1
ATOM 527 C C . ILE A 1 71 ? 4.503 -2.748 -12.804 1.00 96.69 71 ILE A C 1
ATOM 529 O O . ILE A 1 71 ? 3.569 -1.946 -12.810 1.00 96.69 71 ILE A O 1
ATOM 533 N N . ASN A 1 72 ? 4.382 -3.976 -12.317 1.00 96.62 72 ASN A N 1
ATOM 534 C CA . ASN A 1 72 ? 3.200 -4.433 -11.604 1.00 96.62 72 ASN A CA 1
ATOM 535 C C . ASN A 1 72 ? 3.434 -4.292 -10.099 1.00 96.62 72 ASN A C 1
ATOM 537 O O . ASN A 1 72 ? 4.306 -4.943 -9.530 1.00 96.62 72 ASN A O 1
ATOM 541 N N . GLY A 1 73 ? 2.647 -3.451 -9.443 1.00 96.00 73 GLY A N 1
ATOM 542 C CA . GLY A 1 73 ? 2.732 -3.248 -8.007 1.00 96.00 73 GLY A CA 1
ATOM 543 C C . GLY A 1 73 ? 2.106 -4.364 -7.174 1.00 96.00 73 GLY A C 1
ATOM 544 O O . GLY A 1 73 ? 2.306 -4.385 -5.968 1.00 96.00 73 GLY A O 1
ATOM 545 N N . ASN A 1 74 ? 1.314 -5.260 -7.779 1.00 94.00 74 ASN A N 1
ATOM 546 C CA . ASN A 1 74 ? 0.533 -6.295 -7.082 1.00 94.00 74 ASN A CA 1
ATOM 547 C C . ASN A 1 74 ? -0.266 -5.783 -5.865 1.00 94.00 74 ASN A C 1
ATOM 549 O O . ASN A 1 74 ? -0.527 -6.524 -4.926 1.00 94.00 74 ASN A O 1
ATOM 553 N N . GLY A 1 75 ? -0.671 -4.516 -5.882 1.00 94.44 75 GLY A N 1
ATOM 554 C CA . GLY A 1 75 ? -1.395 -3.836 -4.813 1.00 94.44 75 GLY A CA 1
ATOM 555 C C . GLY A 1 75 ? -0.525 -3.250 -3.698 1.00 94.44 75 GLY A C 1
ATOM 556 O O . GLY A 1 75 ? -1.077 -2.635 -2.788 1.00 94.44 75 GLY A O 1
ATOM 557 N N . HIS A 1 76 ? 0.798 -3.415 -3.756 1.00 94.81 76 HIS A N 1
ATOM 558 C CA . HIS A 1 76 ? 1.732 -2.931 -2.741 1.00 94.81 76 HIS A CA 1
ATOM 559 C C . HIS A 1 76 ? 1.980 -1.425 -2.805 1.00 94.81 76 HIS A C 1
ATOM 561 O O . HIS A 1 76 ? 1.692 -0.749 -3.801 1.00 94.81 76 HIS A O 1
ATOM 567 N N . SER A 1 77 ? 2.535 -0.915 -1.707 1.00 95.94 77 SER A N 1
ATOM 568 C CA . SER A 1 77 ? 2.837 0.499 -1.497 1.00 95.94 77 SER A CA 1
ATOM 569 C C . SER A 1 77 ? 4.336 0.780 -1.508 1.00 95.94 77 SER A C 1
ATOM 571 O O . SER A 1 77 ? 5.119 0.050 -0.905 1.00 95.94 77 SER A O 1
ATOM 573 N N . LEU A 1 78 ? 4.727 1.879 -2.147 1.00 95.62 78 LEU A N 1
ATOM 574 C CA . LEU A 1 78 ? 6.066 2.451 -2.065 1.00 95.62 78 LEU A CA 1
ATOM 575 C C . LEU A 1 78 ? 5.981 3.791 -1.334 1.00 95.62 78 LEU A C 1
ATOM 577 O O . LEU A 1 78 ? 5.290 4.697 -1.805 1.00 95.62 78 LEU A O 1
ATOM 581 N N . TYR A 1 79 ? 6.683 3.909 -0.210 1.00 94.62 79 TYR A N 1
ATOM 582 C CA . TYR A 1 79 ? 6.722 5.120 0.605 1.00 94.62 79 TYR A CA 1
ATOM 583 C C . TYR A 1 79 ? 8.041 5.848 0.394 1.00 94.62 79 TYR A C 1
ATOM 585 O O . TYR A 1 79 ? 9.126 5.293 0.598 1.00 94.62 79 TYR A O 1
ATOM 593 N N . PHE A 1 80 ? 7.933 7.102 -0.022 1.00 92.69 80 PHE A N 1
ATOM 594 C CA . PHE A 1 80 ? 9.061 7.954 -0.345 1.00 92.69 80 PHE A CA 1
ATOM 595 C C . PHE A 1 80 ? 9.185 9.104 0.654 1.00 92.69 80 PHE A C 1
ATOM 597 O O . PHE A 1 80 ? 8.178 9.739 0.975 1.00 92.69 80 PHE A O 1
ATOM 604 N N . PRO A 1 81 ? 10.418 9.445 1.079 1.00 91.94 81 PRO A N 1
ATOM 605 C CA . PRO A 1 81 ? 10.669 10.667 1.830 1.00 91.94 81 PRO A CA 1
ATOM 606 C C . PRO A 1 81 ? 10.441 11.887 0.926 1.00 91.94 81 PRO A C 1
ATOM 608 O O . PRO A 1 81 ? 9.984 11.794 -0.218 1.00 91.94 81 PRO A O 1
ATOM 611 N N . ILE A 1 82 ? 10.866 13.053 1.403 1.00 87.81 82 ILE A N 1
ATOM 612 C CA . ILE A 1 82 ? 10.965 14.260 0.588 1.00 87.81 82 ILE A CA 1
ATOM 613 C C . ILE A 1 82 ? 11.798 13.977 -0.672 1.00 87.81 82 ILE A C 1
ATOM 615 O O . ILE A 1 82 ? 12.992 13.678 -0.600 1.00 87.81 82 ILE A O 1
ATOM 619 N N . LEU A 1 83 ? 11.188 14.130 -1.846 1.00 86.81 83 LEU A N 1
ATOM 620 C CA . LEU A 1 83 ? 11.898 14.004 -3.116 1.00 86.81 83 LEU A CA 1
ATOM 621 C C . LEU A 1 83 ? 12.727 15.267 -3.376 1.00 86.81 83 LEU A C 1
ATOM 623 O O . LEU A 1 83 ? 12.239 16.388 -3.220 1.00 86.81 83 LEU A O 1
ATOM 627 N N . HIS A 1 84 ? 13.975 15.100 -3.798 1.00 86.50 84 HIS A N 1
ATOM 628 C CA . HIS A 1 84 ? 14.861 16.191 -4.190 1.00 86.50 84 HIS A CA 1
ATOM 629 C C . HIS A 1 84 ? 15.250 16.068 -5.658 1.00 86.50 84 HIS A C 1
ATOM 631 O O . HIS A 1 84 ? 15.627 14.999 -6.118 1.00 86.50 84 HIS A O 1
ATOM 637 N N . SER A 1 85 ? 15.159 17.169 -6.397 1.00 82.88 85 SER A N 1
ATOM 638 C CA . SER A 1 85 ? 15.461 17.222 -7.829 1.00 82.88 85 SER A CA 1
ATOM 639 C C . SER A 1 85 ? 16.654 18.142 -8.043 1.00 82.88 85 SER A C 1
ATOM 641 O O . SER A 1 85 ? 16.611 19.299 -7.615 1.00 82.88 85 SER A O 1
ATOM 643 N N . ASN A 1 86 ? 17.695 17.649 -8.712 1.00 82.12 86 ASN A N 1
ATOM 644 C CA . ASN A 1 86 ? 18.845 18.473 -9.104 1.00 82.12 86 ASN A CA 1
ATOM 645 C C . ASN A 1 86 ? 18.602 19.159 -10.452 1.00 82.12 86 ASN A C 1
ATOM 647 O O . ASN A 1 86 ? 19.231 20.172 -10.763 1.00 82.12 86 ASN A O 1
ATOM 651 N N . SER A 1 87 ? 17.692 18.612 -11.258 1.00 78.12 87 SER A N 1
ATOM 652 C CA . SER A 1 87 ? 17.307 19.139 -12.557 1.00 78.12 87 SER A CA 1
ATOM 653 C C . SER A 1 87 ? 15.820 19.492 -12.597 1.00 78.12 87 SER A C 1
ATOM 655 O O . SER A 1 87 ? 15.040 19.107 -11.730 1.00 78.12 87 SER A O 1
ATOM 657 N N . GLY A 1 88 ? 15.411 20.227 -13.632 1.00 72.94 88 GLY A N 1
ATOM 658 C CA . GLY A 1 88 ? 13.999 20.503 -13.901 1.00 72.94 88 GLY A CA 1
ATOM 659 C C . GLY A 1 88 ? 13.184 19.271 -14.325 1.00 72.94 88 GLY A C 1
ATOM 660 O O . GLY A 1 88 ? 11.965 19.366 -14.446 1.00 72.94 88 GLY A O 1
ATOM 661 N N . PHE A 1 89 ? 13.849 18.147 -14.625 1.00 74.06 89 PHE A N 1
ATOM 662 C CA . PHE A 1 89 ? 13.295 17.016 -15.374 1.00 74.06 89 PHE A CA 1
ATOM 663 C C . PHE A 1 89 ? 13.248 15.691 -14.604 1.00 74.06 89 PHE A C 1
ATOM 665 O O . PHE A 1 89 ? 12.814 14.691 -15.180 1.00 74.06 89 PHE A O 1
ATOM 672 N N . ASP A 1 90 ? 13.656 15.670 -13.334 1.00 80.50 90 ASP A N 1
ATOM 673 C CA . ASP A 1 90 ? 13.761 14.419 -12.580 1.00 80.50 90 ASP A CA 1
ATOM 674 C C . ASP A 1 90 ? 12.374 13.923 -12.118 1.00 80.50 90 ASP A C 1
ATOM 676 O O . ASP A 1 90 ? 11.458 14.707 -11.839 1.00 80.50 90 ASP A O 1
ATOM 680 N N . CYS A 1 91 ? 12.212 12.601 -12.084 1.00 83.06 91 CYS A N 1
ATOM 681 C CA . CYS A 1 91 ? 11.029 11.863 -11.622 1.00 83.06 91 CYS A CA 1
ATOM 682 C C . CYS A 1 91 ? 11.461 10.440 -11.230 1.00 83.06 91 CYS A C 1
ATOM 684 O O . CYS A 1 91 ? 12.539 10.009 -11.637 1.00 83.06 91 CYS A O 1
ATOM 686 N N . LEU A 1 92 ? 10.651 9.716 -10.445 1.00 85.25 92 LEU A N 1
ATOM 687 C CA . LEU A 1 92 ? 10.983 8.333 -10.054 1.00 85.25 92 LEU A CA 1
ATOM 688 C C . LEU A 1 92 ? 10.933 7.393 -11.260 1.00 85.25 92 LEU A C 1
ATOM 690 O O . LEU A 1 92 ? 11.781 6.522 -11.405 1.00 85.25 92 LEU A O 1
ATOM 694 N N . PHE A 1 93 ? 9.945 7.593 -12.133 1.00 86.06 93 PHE A N 1
ATOM 695 C CA . PHE A 1 93 ? 9.724 6.762 -13.307 1.00 86.06 93 PHE A CA 1
ATOM 696 C C . PHE A 1 93 ? 9.507 7.627 -14.546 1.00 86.06 93 PHE A C 1
ATOM 698 O O . PHE A 1 93 ? 8.544 8.399 -14.604 1.00 86.06 93 PHE A O 1
ATOM 705 N N . ILE A 1 94 ? 10.364 7.456 -15.558 1.00 87.06 94 ILE A N 1
ATOM 706 C CA . ILE A 1 94 ? 10.157 8.033 -16.889 1.00 87.06 94 ILE A CA 1
ATOM 707 C C . ILE A 1 94 ? 10.060 6.934 -17.945 1.00 87.06 94 ILE A C 1
ATOM 709 O O . ILE A 1 94 ? 11.019 6.213 -18.218 1.00 87.06 94 ILE A O 1
ATOM 713 N N . GLY A 1 95 ? 8.901 6.839 -18.583 1.00 76.00 95 GLY A N 1
ATOM 714 C CA . GLY A 1 95 ? 8.696 6.037 -19.785 1.00 76.00 95 GLY A CA 1
ATOM 715 C C . GLY A 1 95 ? 8.192 6.949 -20.876 1.00 76.00 95 GLY A C 1
ATOM 716 O O . GLY A 1 95 ? 7.253 7.688 -20.643 1.00 76.00 95 GLY A O 1
ATOM 717 N N . VAL A 1 96 ? 8.782 6.972 -22.061 1.00 79.06 96 VAL A N 1
ATOM 718 C CA . VAL A 1 96 ? 8.382 7.896 -23.128 1.00 79.06 96 VAL A CA 1
ATOM 719 C C . VAL A 1 96 ? 7.136 7.337 -23.838 1.00 79.06 96 VAL A C 1
ATOM 721 O O . VAL A 1 96 ? 7.172 6.975 -25.007 1.00 79.06 96 VAL A O 1
ATOM 724 N N . ASN A 1 97 ? 6.005 7.285 -23.121 1.00 71.19 97 ASN A N 1
ATOM 725 C CA . ASN A 1 97 ? 4.682 6.787 -23.542 1.00 71.19 97 ASN A CA 1
ATOM 726 C C . ASN A 1 97 ? 4.545 5.273 -23.754 1.00 71.19 97 ASN A C 1
ATOM 728 O O . ASN A 1 97 ? 3.488 4.820 -24.198 1.00 71.19 97 ASN A O 1
ATOM 732 N N . THR A 1 98 ? 5.566 4.483 -23.426 1.00 86.56 98 THR A N 1
ATOM 733 C CA . THR A 1 98 ? 5.514 3.021 -23.592 1.00 86.56 98 THR A CA 1
ATOM 734 C C . THR A 1 98 ? 5.618 2.247 -22.283 1.00 86.56 98 THR A C 1
ATOM 736 O O . THR A 1 98 ? 5.242 1.080 -22.262 1.00 86.56 98 THR A O 1
ATOM 739 N N . ALA A 1 99 ? 6.073 2.883 -21.197 1.00 93.88 99 ALA A N 1
ATOM 740 C CA . ALA A 1 99 ? 6.120 2.229 -19.897 1.00 93.88 99 ALA A CA 1
ATOM 741 C C . ALA A 1 99 ? 4.725 2.114 -19.284 1.00 93.88 99 ALA A C 1
ATOM 743 O O . ALA A 1 99 ? 3.929 3.055 -19.364 1.00 93.88 99 ALA A O 1
ATOM 744 N N . GLU A 1 100 ? 4.455 0.995 -18.628 1.00 95.75 100 GLU A N 1
ATOM 745 C CA . GLU A 1 100 ? 3.179 0.702 -17.983 1.00 95.75 100 GLU A CA 1
ATOM 746 C C . GLU A 1 100 ? 3.415 0.445 -16.496 1.00 95.75 100 GLU A C 1
ATOM 748 O O . GLU A 1 100 ? 4.272 -0.347 -16.120 1.00 95.75 100 GLU A O 1
ATOM 753 N N . ILE A 1 101 ? 2.665 1.126 -15.638 1.00 95.75 101 ILE A N 1
ATOM 754 C CA . ILE A 1 101 ? 2.672 0.932 -14.191 1.00 95.75 101 ILE A CA 1
ATOM 755 C C . ILE A 1 101 ? 1.245 0.590 -13.796 1.00 95.75 101 ILE A C 1
ATOM 757 O O . ILE A 1 101 ? 0.312 1.316 -14.149 1.00 95.75 101 ILE A O 1
ATOM 761 N N . TYR A 1 102 ? 1.049 -0.502 -13.072 1.00 95.94 102 TYR A N 1
ATOM 762 C CA . TYR A 1 102 ? -0.290 -0.884 -12.655 1.00 95.94 102 TYR A CA 1
ATOM 763 C C . TYR A 1 102 ? -0.334 -1.558 -11.294 1.00 95.94 102 TYR A C 1
ATOM 765 O O . TYR A 1 102 ? 0.650 -2.145 -10.861 1.00 95.94 102 TYR A O 1
ATOM 773 N N . ASN A 1 103 ? -1.482 -1.478 -10.616 1.00 96.56 103 ASN A N 1
ATOM 774 C CA . ASN A 1 103 ? -1.690 -2.007 -9.261 1.00 96.56 103 ASN A CA 1
ATOM 775 C C . ASN A 1 103 ? -0.653 -1.503 -8.247 1.00 96.56 103 ASN A C 1
ATOM 777 O O . ASN A 1 103 ? -0.201 -2.280 -7.415 1.00 96.56 103 ASN A O 1
ATOM 781 N N . LEU A 1 104 ? -0.235 -0.242 -8.321 1.00 97.19 104 LEU A N 1
ATOM 782 C CA . LEU A 1 104 ? 0.813 0.299 -7.453 1.00 97.19 104 LEU A CA 1
ATOM 783 C C . LEU A 1 104 ? 0.300 1.499 -6.665 1.00 97.19 104 LEU A C 1
ATOM 785 O O . LEU A 1 104 ? -0.327 2.399 -7.232 1.00 97.19 104 LEU A O 1
ATOM 789 N N . HIS A 1 105 ? 0.602 1.525 -5.373 1.00 96.94 105 HIS A N 1
ATOM 790 C CA . HIS A 1 105 ? 0.422 2.693 -4.526 1.00 96.94 105 HIS A CA 1
ATOM 791 C C . HIS A 1 105 ? 1.765 3.411 -4.333 1.00 96.94 105 HIS A C 1
ATOM 793 O O . HIS A 1 105 ? 2.759 2.788 -3.972 1.00 96.94 105 HIS A O 1
ATOM 799 N N . ILE A 1 106 ? 1.802 4.717 -4.599 1.00 94.50 106 ILE A N 1
ATOM 800 C CA . ILE A 1 106 ? 2.971 5.578 -4.387 1.00 94.50 106 ILE A CA 1
ATOM 801 C C . ILE A 1 106 ? 2.574 6.675 -3.401 1.00 94.50 106 ILE A C 1
ATOM 803 O O . ILE A 1 106 ? 1.710 7.495 -3.718 1.00 94.50 106 ILE A O 1
ATOM 807 N N . ASP A 1 107 ? 3.228 6.702 -2.244 1.00 93.12 107 ASP A N 1
ATOM 808 C CA . ASP A 1 107 ? 3.069 7.742 -1.228 1.00 93.12 107 ASP A CA 1
ATOM 809 C C . ASP A 1 107 ? 4.354 8.572 -1.119 1.00 93.12 107 ASP A C 1
ATOM 811 O O . ASP A 1 107 ? 5.459 8.024 -1.121 1.00 93.12 107 ASP A O 1
ATOM 815 N N . VAL A 1 108 ? 4.219 9.899 -1.079 1.00 89.50 108 VAL A N 1
ATOM 816 C CA . VAL A 1 108 ? 5.353 10.833 -1.046 1.00 89.50 108 VAL A CA 1
ATOM 817 C C . VAL A 1 108 ? 5.186 11.846 0.086 1.00 89.50 108 VAL A C 1
ATOM 819 O O . VAL A 1 108 ? 4.185 12.555 0.149 1.00 89.50 108 VAL A O 1
ATOM 822 N N . GLU A 1 109 ? 6.196 11.998 0.944 1.00 87.69 109 GLU A N 1
ATOM 823 C CA . GLU A 1 109 ? 6.137 12.923 2.091 1.00 87.69 109 GLU A CA 1
ATOM 824 C C . GLU A 1 109 ? 6.298 14.410 1.738 1.00 87.69 109 GLU A C 1
ATOM 826 O O . GLU A 1 109 ? 6.057 15.287 2.572 1.00 87.69 109 GLU A O 1
ATOM 831 N N . GLY A 1 110 ? 6.733 14.732 0.524 1.00 77.50 110 GLY A N 1
ATOM 832 C CA . GLY A 1 110 ? 7.024 16.111 0.156 1.00 77.50 110 GLY A CA 1
ATOM 833 C C . GLY A 1 110 ? 8.011 16.248 -0.985 1.00 77.50 110 GLY A C 1
ATOM 834 O O . GLY A 1 110 ? 8.473 15.279 -1.592 1.00 77.50 110 GLY A O 1
ATOM 835 N N . LYS A 1 111 ? 8.403 17.497 -1.227 1.00 68.75 111 LYS A N 1
ATOM 836 C CA . LYS A 1 111 ? 9.516 17.837 -2.106 1.00 68.75 111 LYS A CA 1
ATOM 837 C C . LYS A 1 111 ? 10.353 18.971 -1.528 1.00 68.75 111 LYS A C 1
ATOM 839 O O . LYS A 1 111 ? 9.828 19.869 -0.882 1.00 68.75 111 LYS A O 1
ATOM 844 N N . SER A 1 112 ? 11.646 18.962 -1.844 1.00 63.28 112 SER A N 1
ATOM 845 C CA . SER A 1 112 ? 12.529 20.125 -1.731 1.00 63.28 112 SER A CA 1
ATOM 846 C C . SER A 1 112 ? 13.293 20.364 -3.047 1.00 63.28 112 SER A C 1
ATOM 848 O O . SER A 1 112 ? 13.633 19.415 -3.751 1.00 63.28 112 SER A O 1
ATOM 850 N N . GLY A 1 113 ? 13.586 21.620 -3.408 1.00 62.47 113 GLY A N 1
ATOM 851 C CA . GLY A 1 113 ? 14.434 21.963 -4.570 1.00 62.47 113 GLY A CA 1
ATOM 852 C C . GLY A 1 113 ? 13.702 22.508 -5.811 1.00 62.47 113 GLY A C 1
ATOM 853 O O . GLY A 1 113 ? 12.584 23.011 -5.719 1.00 62.47 113 GLY A O 1
ATOM 854 N N . VAL A 1 114 ? 14.358 22.466 -6.981 1.00 57.22 114 VAL A N 1
ATOM 855 C CA . VAL A 1 114 ? 13.848 23.001 -8.270 1.00 57.22 114 VAL A CA 1
ATOM 856 C C . VAL A 1 114 ? 12.679 22.180 -8.834 1.00 57.22 114 VAL A C 1
ATOM 858 O O . VAL A 1 114 ? 12.513 21.021 -8.473 1.00 57.22 114 VAL A O 1
ATOM 861 N N . SER A 1 115 ? 11.841 22.775 -9.701 1.00 63.44 115 SER A N 1
ATOM 862 C CA . SER A 1 115 ? 10.670 22.158 -10.376 1.00 63.44 115 SER A CA 1
ATOM 863 C C . SER A 1 115 ? 10.944 20.731 -10.881 1.00 63.44 115 SER A C 1
ATOM 865 O O . SER A 1 115 ? 12.004 20.489 -11.429 1.00 63.44 115 SER A O 1
ATOM 867 N N . SER A 1 116 ? 10.017 19.790 -10.697 1.00 67.31 116 SER A N 1
ATOM 868 C CA . SER A 1 116 ? 10.180 18.372 -11.065 1.00 67.31 116 SER A CA 1
ATOM 869 C C . SER A 1 116 ? 8.836 17.819 -11.529 1.00 67.31 116 SER A C 1
ATOM 871 O O . SER A 1 116 ? 7.792 18.342 -11.134 1.00 67.31 116 SER A O 1
ATOM 873 N N . TYR A 1 117 ? 8.849 16.763 -12.342 1.00 70.00 117 TYR A N 1
ATOM 874 C CA . TYR A 1 117 ? 7.651 16.195 -12.981 1.00 70.00 117 TYR A CA 1
ATOM 875 C C . TYR A 1 117 ? 6.897 15.190 -12.086 1.00 70.00 117 TYR A C 1
ATOM 877 O O . TYR A 1 117 ? 6.235 14.279 -12.574 1.00 70.00 117 TYR A O 1
ATOM 885 N N . GLY A 1 118 ? 7.001 15.339 -10.761 1.00 74.19 118 GLY A N 1
ATOM 886 C CA . GLY A 1 118 ? 6.397 14.410 -9.804 1.00 74.19 118 GLY A CA 1
ATOM 887 C C . GLY A 1 118 ? 7.015 12.998 -9.842 1.00 74.19 118 GLY A C 1
ATOM 888 O O . GLY A 1 118 ? 8.140 12.825 -10.315 1.00 74.19 118 GLY A O 1
ATOM 889 N N . PRO A 1 119 ? 6.313 11.976 -9.315 1.00 81.31 119 PRO A N 1
ATOM 890 C CA . PRO A 1 119 ? 6.830 10.610 -9.240 1.00 81.31 119 PRO A CA 1
ATOM 891 C C . PRO A 1 119 ? 6.828 9.893 -10.597 1.00 81.31 119 PRO A C 1
ATOM 893 O O . PRO A 1 119 ? 7.664 9.028 -10.826 1.00 81.31 119 PRO A O 1
ATOM 896 N N . VAL A 1 120 ? 5.922 10.241 -11.514 1.00 86.00 120 VAL A N 1
ATOM 897 C CA . VAL A 1 120 ? 5.746 9.514 -12.777 1.00 86.00 120 VAL A CA 1
ATOM 898 C C . VAL A 1 120 ? 5.622 10.481 -13.946 1.00 86.00 120 VAL A C 1
ATOM 900 O O . VAL A 1 120 ? 4.811 11.407 -13.916 1.00 86.00 120 VAL A O 1
ATOM 903 N N . ARG A 1 121 ? 6.372 10.217 -15.016 1.00 85.62 121 ARG A N 1
ATOM 904 C CA . ARG A 1 121 ? 6.342 10.987 -16.257 1.00 85.62 121 ARG A CA 1
ATOM 905 C C . ARG A 1 121 ? 6.138 10.081 -17.465 1.00 85.62 121 ARG A C 1
ATOM 907 O O . ARG A 1 121 ? 6.937 9.181 -17.714 1.00 85.62 121 ARG A O 1
ATOM 914 N N . ARG A 1 122 ? 5.114 10.401 -18.260 1.00 86.44 122 ARG A N 1
ATOM 915 C CA . ARG A 1 122 ? 4.783 9.801 -19.563 1.00 86.44 122 ARG A CA 1
ATOM 916 C C . ARG A 1 122 ? 4.528 8.288 -19.528 1.00 86.44 122 ARG A C 1
ATOM 918 O O . ARG A 1 122 ? 4.500 7.650 -20.573 1.00 86.44 122 ARG A O 1
ATOM 925 N N . CYS A 1 123 ? 4.271 7.707 -18.362 1.00 89.31 123 CYS A N 1
ATOM 926 C CA . CYS A 1 123 ? 3.887 6.300 -18.247 1.00 89.31 123 CYS A CA 1
ATOM 927 C C . CYS A 1 123 ? 2.380 6.120 -18.462 1.00 89.31 123 CYS A C 1
ATOM 929 O O . CYS A 1 123 ? 1.611 7.070 -18.364 1.00 89.31 123 CYS A O 1
ATOM 931 N N . LYS A 1 124 ? 1.938 4.893 -18.716 1.00 91.88 124 LYS A N 1
ATOM 932 C CA . LYS A 1 124 ? 0.539 4.487 -18.569 1.00 91.88 124 LYS A CA 1
ATOM 933 C C . LYS A 1 124 ? 0.310 3.975 -17.155 1.00 91.88 124 LYS A C 1
ATOM 935 O O . LYS A 1 124 ? 1.097 3.168 -16.676 1.00 91.88 124 LYS A O 1
ATOM 940 N N . LEU A 1 125 ? -0.731 4.458 -16.492 1.00 92.38 125 LEU A N 1
ATOM 941 C CA . LEU A 1 125 ? -1.122 4.101 -15.136 1.00 92.38 125 LEU A CA 1
ATOM 942 C C . LEU A 1 125 ? -2.460 3.357 -15.158 1.00 92.38 125 LEU A C 1
ATOM 944 O O . LEU A 1 125 ? -3.456 3.897 -15.641 1.00 92.38 125 LEU A O 1
ATOM 948 N N . TYR A 1 126 ? -2.494 2.152 -14.586 1.00 94.00 126 TYR A N 1
ATOM 949 C CA . TYR A 1 126 ? -3.714 1.349 -14.467 1.00 94.00 126 TYR A CA 1
ATOM 950 C C . TYR A 1 126 ? -3.935 0.896 -13.025 1.00 94.00 126 TYR A C 1
ATOM 952 O O . TYR A 1 126 ? -3.113 0.177 -12.469 1.00 94.00 126 TYR A O 1
ATOM 960 N N . ASN A 1 127 ? -5.066 1.242 -12.411 1.00 95.19 127 ASN A N 1
ATOM 961 C CA . ASN A 1 127 ? -5.349 0.868 -11.018 1.00 95.19 127 ASN A CA 1
ATOM 962 C C . ASN A 1 127 ? -4.216 1.303 -10.066 1.00 95.19 127 ASN A C 1
ATOM 964 O O . ASN A 1 127 ? -3.706 0.505 -9.286 1.00 95.19 127 ASN A O 1
ATOM 968 N N . CYS A 1 128 ? -3.766 2.553 -10.180 1.00 95.38 128 CYS A N 1
ATOM 969 C CA . CYS A 1 128 ? -2.717 3.100 -9.318 1.00 95.38 128 CYS A CA 1
ATOM 970 C C . CYS A 1 128 ? -3.301 4.070 -8.296 1.00 95.38 128 CYS A C 1
ATOM 972 O O . CYS A 1 128 ? -4.274 4.770 -8.583 1.00 95.38 128 CYS A O 1
ATOM 974 N N . MET A 1 129 ? -2.666 4.152 -7.132 1.00 94.25 129 MET A N 1
ATOM 975 C CA . MET A 1 129 ? -2.984 5.128 -6.098 1.00 94.25 129 MET A CA 1
ATOM 976 C C . MET A 1 129 ? -1.789 6.057 -5.897 1.00 94.25 129 MET A C 1
ATOM 978 O O . MET A 1 129 ? -0.659 5.590 -5.779 1.00 94.25 129 MET A O 1
ATOM 982 N N . LEU A 1 130 ? -2.026 7.365 -5.882 1.00 91.00 130 LEU A N 1
ATOM 983 C CA . LEU A 1 130 ? -1.007 8.355 -5.540 1.00 91.00 130 LEU A CA 1
ATOM 984 C C . LEU A 1 130 ? -1.486 9.162 -4.336 1.00 91.00 130 LEU A C 1
ATOM 986 O O . LEU A 1 130 ? -2.570 9.760 -4.385 1.00 91.00 130 LEU A O 1
ATOM 990 N N . THR A 1 131 ? -0.683 9.192 -3.277 1.00 90.25 131 THR A N 1
ATOM 991 C CA . THR A 1 131 ? -0.977 9.922 -2.038 1.00 90.25 131 THR A CA 1
ATOM 992 C C . THR A 1 131 ? 0.223 10.679 -1.500 1.00 90.25 131 THR A C 1
ATOM 994 O O . THR A 1 131 ? 1.345 10.525 -1.973 1.00 90.25 131 THR A O 1
ATOM 997 N N . GLY A 1 132 ? -0.035 11.518 -0.500 1.00 86.94 132 GLY A N 1
ATOM 998 C CA . GLY A 1 132 ? 1.000 12.209 0.259 1.00 86.94 132 GLY A CA 1
ATOM 999 C C . GLY A 1 132 ? 0.997 13.715 0.018 1.00 86.94 132 GLY A C 1
ATOM 1000 O O . GLY A 1 132 ? 0.007 14.279 -0.459 1.00 86.94 132 GLY A O 1
ATOM 1001 N N . ASN A 1 133 ? 2.084 14.382 0.391 1.00 82.94 133 ASN A N 1
ATOM 1002 C CA . ASN A 1 133 ? 2.240 15.828 0.296 1.00 82.94 133 ASN A CA 1
ATOM 1003 C C . ASN A 1 133 ? 3.047 16.218 -0.949 1.00 82.94 133 ASN A C 1
ATOM 1005 O O . ASN A 1 133 ? 4.205 15.860 -1.122 1.00 82.94 133 ASN A O 1
ATOM 1009 N N . TYR A 1 134 ? 2.419 16.997 -1.819 1.00 72.88 134 TYR A N 1
ATOM 1010 C CA . TYR A 1 134 ? 2.948 17.498 -3.086 1.00 72.88 134 TYR A CA 1
ATOM 1011 C C . TYR A 1 134 ? 3.104 19.033 -3.047 1.00 72.88 134 TYR A C 1
ATOM 1013 O O . TYR A 1 134 ? 3.355 19.660 -4.075 1.00 72.88 134 TYR A O 1
ATOM 1021 N N . GLY A 1 135 ? 2.954 19.649 -1.866 1.00 56.38 135 GLY A N 1
ATOM 1022 C CA . GLY A 1 135 ? 2.709 21.080 -1.660 1.00 56.38 135 GLY A CA 1
ATOM 1023 C C . GLY A 1 135 ? 3.762 22.081 -2.130 1.00 56.38 135 GLY A C 1
ATOM 1024 O O . GLY A 1 135 ? 3.410 23.248 -2.239 1.00 56.38 135 GLY A O 1
ATOM 1025 N N . ASP A 1 136 ? 4.971 21.642 -2.486 1.00 53.59 136 ASP A N 1
ATOM 1026 C CA . ASP A 1 136 ? 6.045 22.494 -3.033 1.00 53.59 136 ASP A CA 1
ATOM 1027 C C . ASP A 1 136 ? 6.539 22.028 -4.412 1.00 53.59 136 ASP A C 1
ATOM 1029 O O . ASP A 1 136 ? 7.612 22.406 -4.901 1.00 53.59 136 ASP A O 1
ATOM 1033 N N . ILE A 1 137 ? 5.764 21.186 -5.094 1.00 52.94 137 ILE A N 1
ATOM 1034 C CA . ILE A 1 137 ? 6.092 20.764 -6.449 1.00 52.94 137 ILE A CA 1
ATOM 1035 C C . ILE A 1 137 ? 5.574 21.828 -7.432 1.00 52.94 137 ILE A C 1
ATOM 1037 O O . ILE A 1 137 ? 4.602 21.652 -8.159 1.00 52.94 137 ILE A O 1
ATOM 1041 N N . ARG A 1 138 ? 6.259 22.975 -7.489 1.00 43.19 138 ARG A N 1
ATOM 1042 C CA . ARG A 1 138 ? 5.993 23.994 -8.513 1.00 43.19 138 ARG A CA 1
ATOM 1043 C C . ARG A 1 138 ? 6.209 23.384 -9.900 1.00 43.19 138 ARG A C 1
ATOM 1045 O O . ARG A 1 138 ? 7.328 22.981 -10.231 1.00 43.19 138 ARG A O 1
ATOM 1052 N N . GLY A 1 139 ? 5.143 23.289 -10.695 1.00 52.00 139 GLY A N 1
ATOM 1053 C CA . GLY A 1 139 ? 5.173 22.621 -11.999 1.00 52.00 139 GLY A CA 1
ATOM 1054 C C . GLY A 1 139 ? 5.175 21.090 -11.937 1.00 52.00 139 GLY A C 1
ATOM 1055 O O . GLY A 1 139 ? 5.700 20.478 -12.866 1.00 52.00 139 GLY A O 1
ATOM 1056 N N . ALA A 1 140 ? 4.589 20.495 -10.884 1.00 48.66 140 ALA A N 1
ATOM 1057 C CA . ALA A 1 140 ? 4.268 19.068 -10.726 1.00 48.66 140 ALA A CA 1
ATOM 1058 C C . ALA A 1 140 ? 3.369 18.537 -11.837 1.00 48.66 140 ALA A C 1
ATOM 1060 O O . ALA A 1 140 ? 2.270 18.060 -11.609 1.00 48.66 140 ALA A O 1
ATOM 1061 N N . THR A 1 141 ? 3.777 18.650 -13.079 1.00 56.69 141 THR A N 1
ATOM 1062 C CA . THR A 1 141 ? 3.011 18.066 -14.159 1.00 56.69 141 THR A CA 1
ATOM 1063 C C . THR A 1 141 ? 3.177 16.568 -13.956 1.00 56.69 141 THR A C 1
ATOM 1065 O O . THR A 1 141 ? 4.278 16.058 -14.166 1.00 56.69 141 THR A O 1
ATOM 1068 N N . LEU A 1 142 ? 2.119 15.865 -13.534 1.00 68.06 142 LEU A N 1
ATOM 1069 C CA . LEU A 1 142 ? 1.981 14.462 -13.896 1.00 68.06 142 LEU A CA 1
ATOM 1070 C C . LEU A 1 142 ? 1.889 14.518 -15.415 1.00 68.06 142 LEU A C 1
ATOM 1072 O O . LEU A 1 142 ? 0.810 14.669 -15.982 1.00 68.06 142 LEU A O 1
ATOM 1076 N N . ASP A 1 143 ? 3.052 14.507 -16.067 1.00 73.75 143 ASP A N 1
ATOM 1077 C CA . ASP A 1 143 ? 3.205 14.626 -17.517 1.00 73.75 143 ASP A CA 1
ATOM 1078 C C . ASP A 1 143 ? 2.844 13.279 -18.136 1.00 73.75 143 ASP A C 1
ATOM 1080 O O . ASP A 1 143 ? 3.631 12.640 -18.820 1.00 73.75 143 ASP A O 1
ATOM 1084 N N . THR A 1 144 ? 1.652 12.813 -17.792 1.00 75.00 144 THR A N 1
ATOM 1085 C CA . THR A 1 144 ? 0.995 11.616 -18.261 1.00 75.00 144 THR A CA 1
ATOM 1086 C C . THR A 1 144 ? -0.308 12.090 -18.889 1.00 75.00 144 THR A C 1
ATOM 1088 O O . THR A 1 144 ? -1.149 12.660 -18.190 1.00 75.00 144 THR A O 1
ATOM 1091 N N . PRO A 1 145 ? -0.476 11.912 -20.205 1.00 76.06 145 PRO A N 1
ATOM 1092 C CA . PRO A 1 145 ? -1.726 12.236 -20.880 1.00 76.06 145 PRO A CA 1
ATOM 1093 C C . PRO A 1 145 ? -2.925 11.547 -20.199 1.00 76.06 145 PRO A C 1
ATOM 1095 O O . PRO A 1 145 ? -2.785 10.392 -19.800 1.00 76.06 145 PRO A O 1
ATOM 1098 N N . PRO A 1 146 ? -4.115 12.160 -20.075 1.00 76.50 146 PRO A N 1
ATOM 1099 C CA . PRO A 1 146 ? -5.242 11.538 -19.374 1.00 76.50 146 PRO A CA 1
ATOM 1100 C C . PRO A 1 146 ? -5.649 10.170 -19.912 1.00 76.50 146 PRO A C 1
ATOM 1102 O O . PRO A 1 146 ? -6.038 9.314 -19.129 1.00 76.50 146 PRO A O 1
ATOM 1105 N N . GLN A 1 147 ? -5.521 9.924 -21.221 1.00 78.81 147 GLN A N 1
ATOM 1106 C CA . GLN A 1 147 ? -5.808 8.618 -21.831 1.00 78.81 147 GLN A CA 1
ATOM 1107 C C . GLN A 1 147 ? -4.894 7.492 -21.331 1.00 78.81 147 GLN A C 1
ATOM 1109 O O . GLN A 1 147 ? -5.204 6.319 -21.507 1.00 78.81 147 GLN A O 1
ATOM 1114 N N . ASN A 1 148 ? -3.771 7.855 -20.716 1.00 85.69 148 ASN A N 1
ATOM 1115 C CA . ASN A 1 148 ? -2.846 6.935 -20.080 1.00 85.69 148 ASN A CA 1
ATOM 1116 C C . ASN A 1 148 ? -3.204 6.701 -18.603 1.00 85.69 148 ASN A C 1
ATOM 1118 O O . ASN A 1 148 ? -2.456 6.014 -17.926 1.00 85.69 148 ASN A O 1
ATOM 1122 N N . LEU A 1 149 ? -4.298 7.266 -18.082 1.00 86.50 149 LEU A N 1
ATOM 1123 C CA . LEU A 1 149 ? -4.764 7.068 -16.710 1.00 86.50 149 LEU A CA 1
ATOM 1124 C C . LEU A 1 149 ? -6.059 6.258 -16.722 1.00 86.50 149 LEU A C 1
ATOM 1126 O O . LEU A 1 149 ? -7.084 6.742 -17.201 1.00 86.50 149 LEU A O 1
ATOM 1130 N N . GLN A 1 150 ? -6.053 5.069 -16.133 1.00 89.12 150 GLN A N 1
ATOM 1131 C CA . GLN A 1 150 ? -7.235 4.216 -16.046 1.00 89.12 150 GLN A CA 1
ATOM 1132 C C . GLN A 1 150 ? -7.414 3.684 -14.624 1.00 89.12 150 GLN A C 1
ATOM 1134 O O . GLN A 1 150 ? -6.501 3.094 -14.052 1.00 89.12 150 GLN A O 1
ATOM 1139 N N . ASN A 1 151 ? -8.613 3.853 -14.060 1.00 90.00 151 ASN A N 1
ATOM 1140 C CA . ASN A 1 151 ? -8.954 3.422 -12.700 1.00 90.00 151 ASN A CA 1
ATOM 1141 C C . ASN A 1 151 ? -7.980 3.925 -11.616 1.00 90.00 151 ASN A C 1
ATOM 1143 O O . ASN A 1 151 ? -7.700 3.200 -10.667 1.00 90.00 151 ASN A O 1
ATOM 1147 N N . CYS A 1 152 ? -7.406 5.121 -11.760 1.00 90.56 152 CYS A N 1
ATOM 1148 C CA . CYS A 1 152 ? -6.452 5.662 -10.790 1.00 90.56 152 CYS A CA 1
ATOM 1149 C C . CYS A 1 152 ? -7.149 6.481 -9.697 1.00 90.56 152 CYS A C 1
ATOM 1151 O O . CYS A 1 152 ? -8.160 7.136 -9.957 1.00 90.56 152 CYS A O 1
ATOM 1153 N N . LEU A 1 153 ? -6.568 6.502 -8.497 1.00 90.12 153 LEU A N 1
ATOM 1154 C CA . LEU A 1 153 ? -7.016 7.319 -7.370 1.00 90.12 153 LEU A CA 1
ATOM 1155 C C . LEU A 1 153 ? -5.916 8.294 -6.938 1.00 90.12 153 LEU A C 1
ATOM 1157 O O . LEU A 1 153 ? -4.783 7.889 -6.685 1.00 90.12 153 LEU A O 1
ATOM 1161 N N . PHE A 1 154 ? -6.267 9.570 -6.800 1.00 87.44 154 PHE A N 1
ATOM 1162 C CA . PHE A 1 154 ? -5.352 10.622 -6.359 1.00 87.44 154 PHE A CA 1
ATOM 1163 C C . PHE A 1 154 ? -5.876 11.264 -5.066 1.00 87.44 154 PHE A C 1
ATOM 1165 O O . PHE A 1 154 ? -6.954 11.865 -5.060 1.00 87.44 154 PHE A O 1
ATOM 1172 N N . ASN A 1 155 ? -5.112 11.145 -3.977 1.00 88.25 155 ASN A N 1
ATOM 1173 C CA . ASN A 1 155 ? -5.391 11.760 -2.672 1.00 88.25 155 ASN A CA 1
ATOM 1174 C C . ASN A 1 155 ? -4.175 12.579 -2.218 1.00 88.25 155 ASN A C 1
ATOM 1176 O O . ASN A 1 155 ? -3.353 12.121 -1.422 1.00 88.25 155 ASN A O 1
ATOM 1180 N N . LEU A 1 156 ? -4.045 13.777 -2.782 1.00 83.19 156 LEU A N 1
ATOM 1181 C CA . LEU A 1 156 ? -2.820 14.574 -2.740 1.00 83.19 156 LEU A CA 1
ATOM 1182 C C . LEU A 1 156 ? -3.017 15.832 -1.899 1.00 83.19 156 LEU A C 1
ATOM 1184 O O . LEU A 1 156 ? -3.918 16.628 -2.160 1.00 83.19 156 LEU A O 1
ATOM 1188 N N . GLN A 1 157 ? -2.144 16.042 -0.923 1.00 80.56 157 GLN A N 1
ATOM 1189 C CA . GLN A 1 157 ? -2.097 17.259 -0.119 1.00 80.56 157 GLN A CA 1
ATOM 1190 C C . GLN A 1 157 ? -1.180 18.279 -0.804 1.00 80.56 157 GLN A C 1
ATOM 1192 O O . GLN A 1 157 ? -0.119 17.909 -1.297 1.00 80.56 157 GLN A O 1
ATOM 1197 N N . GLY A 1 158 ? -1.550 19.560 -0.859 1.00 70.56 158 GLY A N 1
ATOM 1198 C CA . GLY A 1 158 ? -0.664 20.577 -1.429 1.00 70.56 158 GLY A CA 1
ATOM 1199 C C . GLY A 1 158 ? -1.287 21.956 -1.625 1.00 70.56 158 GLY A C 1
ATOM 1200 O O . GLY A 1 158 ? -2.476 22.161 -1.380 1.00 70.56 158 GLY A O 1
ATOM 1201 N N . SER A 1 159 ? -0.459 22.912 -2.054 1.00 60.56 159 SER A N 1
ATOM 1202 C CA . SER A 1 159 ? -0.862 24.291 -2.343 1.00 60.56 159 SER A CA 1
ATOM 1203 C C . SER A 1 159 ? -1.860 24.354 -3.502 1.00 60.56 159 SER A C 1
ATOM 1205 O O . SER A 1 159 ? -1.666 23.733 -4.543 1.00 60.56 159 SER A O 1
ATOM 1207 N N . THR A 1 160 ? -2.899 25.180 -3.371 1.00 56.94 160 THR A N 1
ATOM 1208 C CA . THR A 1 160 ? -3.880 25.444 -4.442 1.00 56.94 160 THR A CA 1
ATOM 1209 C C . THR A 1 160 ? -3.286 26.183 -5.649 1.00 56.94 160 THR A C 1
ATOM 1211 O O . THR A 1 160 ? -3.942 26.294 -6.688 1.00 56.94 160 THR A O 1
ATOM 1214 N N . LEU A 1 161 ? -2.064 26.712 -5.516 1.00 51.91 161 LEU A N 1
ATOM 1215 C CA . LEU A 1 161 ? -1.370 27.475 -6.555 1.00 51.91 161 LEU A CA 1
ATOM 1216 C C . LEU A 1 161 ? -0.591 26.587 -7.533 1.00 51.91 161 LEU A C 1
ATOM 1218 O O . LEU A 1 161 ? -0.391 26.998 -8.676 1.00 51.91 161 LEU A O 1
ATOM 1222 N N . ASP A 1 162 ? -0.204 25.381 -7.117 1.00 52.50 162 ASP A N 1
ATOM 1223 C CA . ASP A 1 162 ? 0.612 24.469 -7.912 1.00 52.50 162 ASP A CA 1
ATOM 1224 C C . ASP A 1 162 ? -0.234 23.291 -8.385 1.00 52.50 162 ASP A C 1
ATOM 1226 O O . ASP A 1 162 ? -0.554 22.358 -7.653 1.00 52.50 162 ASP A O 1
ATOM 1230 N N . LYS A 1 163 ? -0.665 23.405 -9.643 1.00 55.22 163 LYS A N 1
ATOM 1231 C CA . LYS A 1 163 ? -1.586 22.472 -10.286 1.00 55.22 163 LYS A CA 1
ATOM 1232 C C . LYS A 1 163 ? -0.817 21.328 -10.905 1.00 55.22 163 LYS A C 1
ATOM 1234 O O . LYS A 1 163 ? 0.187 21.528 -11.591 1.00 55.22 163 LYS A O 1
ATOM 1239 N N . LEU A 1 164 ? -1.351 20.140 -10.719 1.00 53.09 164 LEU A N 1
ATOM 1240 C CA . LEU A 1 164 ? -0.744 18.922 -11.204 1.00 53.09 164 LEU A CA 1
ATOM 1241 C C . LEU A 1 164 ? -1.157 18.646 -12.660 1.00 53.09 164 LEU A C 1
ATOM 1243 O O . LEU A 1 164 ? -1.827 17.673 -12.921 1.00 53.09 164 LEU A O 1
ATOM 1247 N N . SER A 1 165 ? -0.854 19.503 -13.637 1.00 56.06 165 SER A N 1
ATOM 1248 C CA . SER A 1 165 ? -1.492 19.389 -14.966 1.00 56.06 165 SER A CA 1
ATOM 1249 C C . SER A 1 165 ? -1.183 18.074 -15.687 1.00 56.06 165 SER A C 1
ATOM 1251 O O . SER A 1 165 ? -0.039 17.631 -15.682 1.00 56.06 165 SER A O 1
ATOM 1253 N N . THR A 1 166 ? -2.171 17.514 -16.388 1.00 57.97 166 THR A N 1
ATOM 1254 C CA . THR A 1 166 ? -1.910 16.552 -17.468 1.00 57.97 166 THR A CA 1
ATOM 1255 C C . THR A 1 166 ? -1.598 17.320 -18.755 1.00 57.97 166 THR A C 1
ATOM 1257 O O . THR A 1 166 ? -2.054 18.450 -18.936 1.00 57.97 166 THR A O 1
ATOM 1260 N N . SER A 1 167 ? -0.787 16.762 -19.651 1.00 55.50 167 SER A N 1
ATOM 1261 C CA . SER A 1 167 ? -0.284 17.493 -20.824 1.00 55.50 167 SER A CA 1
ATOM 1262 C C . SER A 1 167 ? -1.240 17.532 -22.029 1.00 55.50 167 SER A C 1
ATOM 1264 O O . SER A 1 167 ? -0.855 18.039 -23.085 1.00 55.50 167 SER A O 1
ATOM 1266 N N . SER A 1 168 ? -2.480 17.029 -21.922 1.00 56.94 168 SER A N 1
ATOM 1267 C CA . SER A 1 168 ? -3.404 16.966 -23.068 1.00 56.94 168 SER A CA 1
ATOM 1268 C C . SER A 1 168 ? -4.889 16.911 -22.696 1.00 56.94 168 SER A C 1
ATOM 1270 O O . SER A 1 168 ? -5.251 16.298 -21.703 1.00 56.94 168 SER A O 1
ATOM 1272 N N . SER A 1 169 ? -5.747 17.417 -23.583 1.00 54.16 169 SER A N 1
ATOM 1273 C CA . SER A 1 169 ? -7.192 17.623 -23.398 1.00 54.16 169 SER A CA 1
ATOM 1274 C C . SER A 1 169 ? -8.104 16.402 -23.605 1.00 54.16 169 SER A C 1
ATOM 1276 O O . SER A 1 169 ? -9.259 16.546 -24.012 1.00 54.16 169 SER A O 1
ATOM 1278 N N . TYR A 1 170 ? -7.612 15.190 -23.348 1.00 53.41 170 TYR A N 1
ATOM 1279 C CA . TYR A 1 170 ? -8.412 13.964 -23.470 1.00 53.41 170 TYR A CA 1
ATOM 1280 C C . TYR A 1 170 ? -9.048 13.578 -22.128 1.00 53.41 170 TYR A C 1
ATOM 1282 O O . TYR A 1 170 ? -8.570 13.973 -21.072 1.00 53.41 170 TYR A O 1
ATOM 1290 N N . SER A 1 171 ? -10.152 12.825 -22.145 1.00 54.53 171 SER A N 1
ATOM 1291 C CA . SER A 1 171 ? -10.899 12.478 -20.930 1.00 54.53 171 SER A CA 1
ATOM 1292 C C . SER A 1 171 ? -10.653 11.035 -20.472 1.00 54.53 171 SER A C 1
ATOM 1294 O O . SER A 1 171 ? -10.902 10.122 -21.259 1.00 54.53 171 SER A O 1
ATOM 1296 N N . SER A 1 172 ? -10.292 10.801 -19.203 1.00 58.44 172 SER A N 1
ATOM 1297 C CA . SER A 1 172 ? -10.341 9.469 -18.570 1.00 58.44 172 SER A CA 1
ATOM 1298 C C . SER A 1 172 ? -11.412 9.366 -17.482 1.00 58.44 172 SER A C 1
ATOM 1300 O O . SER A 1 172 ? -11.145 9.527 -16.295 1.00 58.44 172 SER A O 1
ATOM 1302 N N . VAL A 1 173 ? -12.634 9.004 -17.890 1.00 62.59 173 VAL A N 1
ATOM 1303 C CA . VAL A 1 173 ? -13.846 8.893 -17.036 1.00 62.59 173 VAL A CA 1
ATOM 1304 C C . VAL A 1 173 ? -13.770 7.861 -15.900 1.00 62.59 173 VAL A C 1
ATOM 1306 O O . VAL A 1 173 ? -14.734 7.662 -15.164 1.00 62.59 173 VAL A O 1
ATOM 1309 N N . THR A 1 174 ? -12.636 7.188 -15.744 1.00 75.19 174 THR A N 1
ATOM 1310 C CA . THR A 1 174 ? -12.436 6.093 -14.792 1.00 75.19 174 THR A CA 1
ATOM 1311 C C . THR A 1 174 ? -11.547 6.448 -13.604 1.00 75.19 174 THR A C 1
ATOM 1313 O O . THR A 1 174 ? -11.403 5.626 -12.709 1.00 75.19 174 THR A O 1
ATOM 1316 N N . SER A 1 175 ? -10.909 7.620 -13.598 1.00 81.94 175 SER A N 1
ATOM 1317 C CA . SER A 1 175 ? -9.935 7.996 -12.565 1.00 81.94 175 SER A CA 1
ATOM 1318 C C . SER A 1 175 ? -10.460 9.153 -11.698 1.00 81.94 175 SER A C 1
ATOM 1320 O O . SER A 1 175 ? -11.228 9.998 -12.167 1.00 81.94 175 SER A O 1
ATOM 1322 N N . TYR A 1 176 ? -10.076 9.169 -10.419 1.00 79.19 176 TYR A N 1
ATOM 1323 C CA . TYR A 1 176 ? -10.762 9.914 -9.356 1.00 79.19 176 TYR A CA 1
ATOM 1324 C C . TYR A 1 176 ? -9.847 10.843 -8.562 1.00 79.19 176 TYR A C 1
ATOM 1326 O O . TYR A 1 176 ? -8.735 10.465 -8.185 1.00 79.19 176 TYR A O 1
ATOM 1334 N N . TYR A 1 177 ? -10.390 12.007 -8.198 1.00 77.31 177 TYR A N 1
ATOM 1335 C CA . TYR A 1 177 ? -9.849 12.866 -7.146 1.00 77.31 177 TYR A CA 1
ATOM 1336 C C . TYR A 1 177 ? -10.639 12.731 -5.866 1.00 77.31 177 TYR A C 1
ATOM 1338 O O . TYR A 1 177 ? -11.857 12.914 -5.860 1.00 77.31 177 TYR A O 1
ATOM 1346 N N . VAL A 1 178 ? -9.923 12.487 -4.776 1.00 76.50 178 VAL A N 1
ATOM 1347 C CA . VAL A 1 178 ? -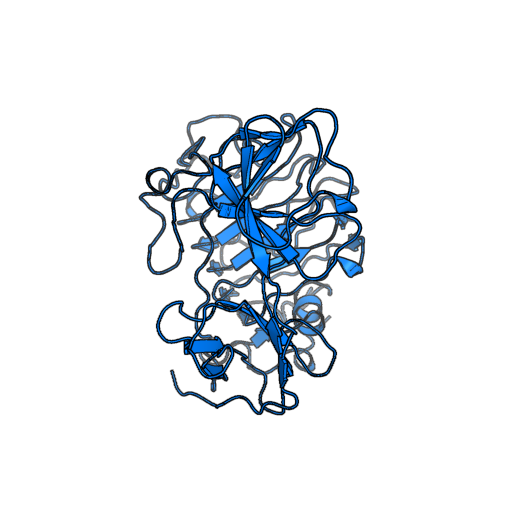10.508 12.516 -3.441 1.00 76.50 178 VAL A CA 1
ATOM 1348 C C . VAL A 1 178 ? -10.781 13.961 -3.041 1.00 76.50 178 VAL A C 1
ATOM 1350 O O . VAL A 1 178 ? -9.919 14.829 -3.206 1.00 76.50 178 VAL A O 1
ATOM 1353 N N . GLU A 1 179 ? -11.970 14.213 -2.503 1.00 66.94 179 GLU A N 1
ATOM 1354 C CA . GLU A 1 179 ? -12.348 15.500 -1.922 1.00 66.94 179 GLU A CA 1
ATOM 1355 C C . GLU A 1 179 ? -11.259 16.061 -0.987 1.00 66.94 179 GLU A C 1
ATOM 1357 O O . GLU A 1 179 ? -10.668 15.346 -0.175 1.00 66.94 179 GLU A O 1
ATOM 1362 N N . GLY A 1 180 ? -10.977 17.361 -1.122 1.00 66.19 180 GLY A N 1
ATOM 1363 C CA . GLY A 1 180 ? -9.935 18.052 -0.356 1.00 66.19 180 GLY A CA 1
ATOM 1364 C C . GLY A 1 180 ? -8.518 17.907 -0.921 1.00 66.19 180 GLY A C 1
ATOM 1365 O O . GLY A 1 180 ? -7.604 18.554 -0.412 1.00 66.19 180 GLY A O 1
ATOM 1366 N N . SER A 1 181 ? -8.326 17.117 -1.983 1.00 68.00 181 SER A N 1
ATOM 1367 C CA . SER A 1 181 ? -7.042 17.055 -2.687 1.00 68.00 181 SER A CA 1
ATOM 1368 C C . SER A 1 181 ? -6.765 18.333 -3.481 1.00 68.00 181 SER A C 1
ATOM 1370 O O . SER A 1 181 ? -7.687 18.976 -3.990 1.00 68.00 181 SER A O 1
ATOM 1372 N N . ALA A 1 182 ? -5.486 18.680 -3.647 1.00 64.94 182 ALA A N 1
ATOM 1373 C CA . ALA A 1 182 ? -5.089 19.764 -4.543 1.00 64.94 182 ALA A CA 1
ATOM 1374 C C . ALA A 1 182 ? -5.539 19.448 -5.991 1.00 64.94 182 ALA A C 1
ATOM 1376 O O . ALA A 1 182 ? -5.278 18.345 -6.485 1.00 64.94 182 ALA A O 1
ATOM 1377 N N . PRO A 1 183 ? -6.231 20.371 -6.689 1.00 58.72 183 PRO A N 1
ATOM 1378 C CA . PRO A 1 183 ? -6.749 20.105 -8.026 1.00 58.72 183 PRO A CA 1
ATOM 1379 C C . PRO A 1 183 ? -5.615 19.960 -9.049 1.00 58.72 183 PRO A C 1
ATOM 1381 O O . PRO A 1 183 ? -4.685 20.764 -9.111 1.00 58.72 183 PRO A O 1
ATOM 1384 N N . ILE A 1 184 ? -5.735 18.945 -9.902 1.00 58.75 184 ILE A N 1
ATOM 1385 C CA . ILE A 1 184 ? -4.747 18.608 -10.936 1.00 58.75 184 ILE A CA 1
ATOM 1386 C C . ILE A 1 184 ? -4.881 19.512 -12.174 1.00 58.75 184 ILE A C 1
ATOM 1388 O O . ILE A 1 184 ? -3.882 19.817 -12.815 1.00 58.75 184 ILE A O 1
ATOM 1392 N N . THR A 1 185 ? -6.061 20.058 -12.488 1.00 56.81 185 THR A N 1
ATOM 1393 C CA . THR A 1 185 ? -6.254 20.840 -13.726 1.00 56.81 185 THR A CA 1
ATOM 1394 C C . THR A 1 185 ? -6.699 22.286 -13.486 1.00 56.81 185 THR A C 1
ATOM 1396 O O . THR A 1 185 ? -7.271 22.650 -12.457 1.00 56.81 185 THR A O 1
ATOM 139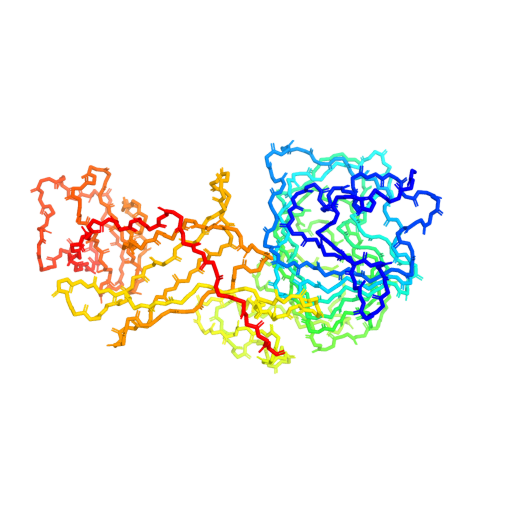9 N N . SER A 1 186 ? -6.411 23.162 -14.456 1.00 47.06 186 SER A N 1
ATOM 1400 C CA . SER A 1 186 ? -6.925 24.538 -14.510 1.00 47.06 186 SER A CA 1
ATOM 1401 C C . SER A 1 186 ? -8.334 24.630 -15.104 1.00 47.06 186 SER A C 1
ATOM 1403 O O . SER A 1 186 ? -9.004 25.641 -14.894 1.00 47.06 186 SER 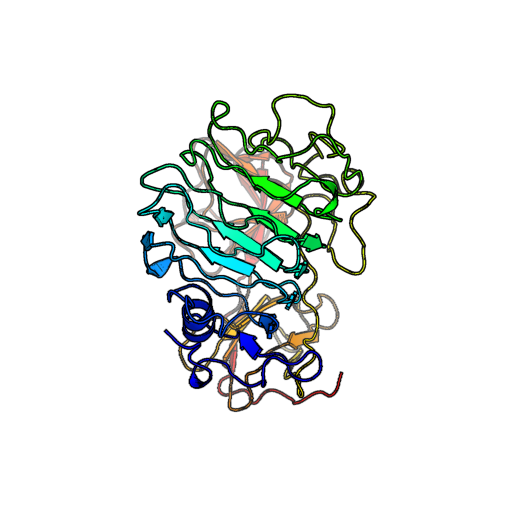A O 1
ATOM 1405 N N . THR A 1 187 ? -8.787 23.588 -15.800 1.00 51.53 187 THR A N 1
ATOM 1406 C CA . THR A 1 187 ? -10.091 23.501 -16.460 1.00 51.53 187 THR A CA 1
ATOM 1407 C C . THR A 1 187 ? -10.752 22.170 -16.116 1.00 51.53 187 THR A C 1
ATOM 1409 O O . THR A 1 187 ? -10.185 21.102 -16.329 1.00 51.53 187 THR A O 1
ATOM 1412 N N . ALA A 1 188 ? -11.980 22.228 -15.598 1.00 44.34 188 ALA A N 1
ATOM 1413 C CA . ALA A 1 188 ? -12.794 21.076 -15.193 1.00 44.34 188 ALA A CA 1
ATOM 1414 C C . ALA A 1 188 ? -13.220 20.143 -16.357 1.00 44.34 188 ALA A C 1
ATOM 1416 O O . ALA A 1 188 ? -14.132 19.338 -16.203 1.00 44.34 188 ALA A O 1
ATOM 1417 N N . SER A 1 189 ? -12.611 20.273 -17.539 1.00 43.91 189 SER A N 1
ATOM 1418 C CA . SER A 1 189 ? -13.060 19.669 -18.797 1.00 43.91 189 SER A CA 1
ATOM 1419 C C . SER A 1 189 ? -12.343 18.375 -19.192 1.00 43.91 189 SER A C 1
ATOM 1421 O O . SER A 1 189 ? -12.611 17.854 -20.269 1.00 43.91 189 SER A O 1
ATOM 1423 N N . GLU A 1 190 ? -11.443 17.835 -18.372 1.00 50.66 190 GLU A N 1
ATOM 1424 C CA . GLU A 1 190 ? -10.556 16.734 -18.784 1.00 50.66 190 GLU A CA 1
ATOM 1425 C C . GLU A 1 190 ? -10.824 15.454 -17.990 1.00 50.66 190 GLU A C 1
ATOM 1427 O O . GLU A 1 190 ? -9.989 14.964 -17.243 1.00 50.66 190 GLU A O 1
ATOM 1432 N N . GLY A 1 191 ? -12.039 14.923 -18.150 1.00 52.31 191 GLY A N 1
ATOM 1433 C CA . GLY A 1 191 ? -12.387 13.514 -17.943 1.00 52.31 191 GLY A CA 1
ATOM 1434 C C . GLY A 1 191 ? -12.271 12.887 -16.569 1.00 52.31 191 GLY A C 1
ATOM 1435 O O . GLY A 1 191 ? -12.746 11.776 -16.428 1.00 52.31 191 GLY A O 1
ATOM 1436 N N . LEU A 1 192 ? -11.692 13.541 -15.578 1.00 62.31 192 LEU A N 1
ATOM 1437 C CA . LEU A 1 192 ? -11.525 12.979 -14.245 1.00 62.31 192 LEU A CA 1
ATOM 1438 C C . LEU A 1 192 ? -12.745 13.306 -13.387 1.00 62.31 192 LEU A C 1
ATOM 1440 O O . LEU A 1 192 ? -13.300 14.405 -13.475 1.00 62.31 192 LEU A O 1
ATOM 1444 N N . VAL A 1 193 ? -13.171 12.361 -12.547 1.00 62.62 193 VAL A N 1
ATOM 1445 C CA . VAL A 1 193 ? -14.267 12.608 -11.601 1.00 62.62 193 VAL A CA 1
ATOM 1446 C C . VAL A 1 193 ? -13.722 13.490 -10.477 1.00 62.62 193 VAL A C 1
ATOM 1448 O O . VAL A 1 193 ? -12.942 13.043 -9.632 1.00 62.62 193 VAL A O 1
ATOM 1451 N N . LEU A 1 194 ? -14.093 14.771 -10.509 1.00 63.12 194 LEU A N 1
ATOM 1452 C CA . LEU A 1 194 ? -13.728 15.753 -9.490 1.00 63.12 194 LEU A CA 1
ATOM 1453 C C . LEU A 1 194 ? -14.574 15.540 -8.226 1.00 63.12 194 LEU A C 1
ATOM 1455 O O . LEU A 1 194 ? -15.791 15.400 -8.321 1.00 63.12 194 LEU A O 1
ATOM 1459 N N . ASN A 1 195 ? -13.928 15.601 -7.058 1.00 64.88 195 ASN A N 1
ATOM 1460 C CA . ASN A 1 195 ? -14.555 15.596 -5.729 1.00 64.88 195 ASN A CA 1
ATOM 1461 C C . ASN A 1 195 ? -15.358 14.328 -5.396 1.00 64.88 195 ASN A C 1
ATOM 1463 O O . ASN A 1 195 ? -16.491 14.415 -4.925 1.00 64.88 195 ASN A O 1
ATOM 1467 N N . ALA A 1 196 ? -14.776 13.150 -5.619 1.00 75.31 196 ALA A N 1
ATOM 1468 C CA . ALA A 1 196 ? -15.316 11.932 -5.027 1.00 75.31 196 ALA A CA 1
ATOM 1469 C C . ALA A 1 196 ? -15.238 12.040 -3.495 1.00 75.31 196 ALA A C 1
ATOM 1471 O O . ALA A 1 196 ? -14.161 12.318 -2.954 1.00 75.31 196 ALA A O 1
ATOM 1472 N N . ASP A 1 197 ? -16.366 11.825 -2.811 1.00 83.81 197 ASP A N 1
ATOM 1473 C CA . ASP A 1 197 ? -16.406 11.801 -1.346 1.00 83.81 197 ASP A CA 1
ATOM 1474 C C . ASP A 1 197 ? -15.479 10.688 -0.853 1.00 83.81 197 ASP A C 1
ATOM 1476 O O . ASP A 1 197 ? -15.625 9.519 -1.224 1.00 83.81 197 ASP A O 1
ATOM 1480 N N . LYS A 1 198 ? -14.521 11.090 -0.017 1.00 81.88 198 LYS A N 1
ATOM 1481 C CA . LYS A 1 198 ? -13.442 10.257 0.515 1.00 81.88 198 LYS A CA 1
ATOM 1482 C C . LYS A 1 198 ? -13.931 9.026 1.278 1.00 81.88 198 LYS A C 1
ATOM 1484 O O . LYS A 1 198 ? -13.178 8.063 1.413 1.00 81.88 198 LYS A O 1
ATOM 1489 N N . LEU A 1 199 ? -15.127 9.098 1.851 1.00 85.50 199 LEU A N 1
ATOM 1490 C CA . LEU A 1 199 ? -15.656 8.130 2.807 1.00 85.50 199 LEU A CA 1
ATOM 1491 C C . LEU A 1 199 ? -16.866 7.369 2.266 1.00 85.50 199 LEU A C 1
ATOM 1493 O O . LEU A 1 199 ? -17.379 6.502 2.970 1.00 85.50 199 LEU A O 1
ATOM 1497 N N . LEU A 1 200 ? -17.328 7.665 1.051 1.00 87.44 200 LEU A N 1
ATOM 1498 C CA . LEU A 1 200 ? -18.491 7.009 0.461 1.00 87.44 200 LEU A CA 1
ATOM 1499 C C . LEU A 1 200 ? -18.070 6.106 -0.700 1.00 87.44 200 LEU A C 1
ATOM 1501 O O . LEU A 1 200 ? -17.615 6.582 -1.741 1.00 87.44 200 LEU A O 1
ATOM 1505 N N . ALA A 1 201 ? -18.294 4.799 -0.570 1.00 88.50 201 ALA A N 1
ATOM 1506 C CA . ALA A 1 201 ? -17.939 3.808 -1.585 1.00 88.50 201 ALA A CA 1
ATOM 1507 C C . ALA A 1 201 ? -18.618 4.081 -2.937 1.00 88.50 201 ALA A C 1
ATOM 1509 O O . ALA A 1 201 ? -18.017 3.907 -3.998 1.00 88.50 201 ALA A O 1
ATOM 1510 N N . ALA A 1 202 ? -19.861 4.570 -2.899 1.00 90.88 202 ALA A N 1
ATOM 1511 C CA . ALA A 1 202 ? -20.639 4.915 -4.087 1.00 90.88 202 ALA A CA 1
ATOM 1512 C C . ALA A 1 202 ? -20.016 6.044 -4.933 1.00 90.88 202 ALA A C 1
ATOM 1514 O O . ALA A 1 202 ? -20.400 6.209 -6.090 1.00 90.88 202 ALA A O 1
ATOM 1515 N N . SER A 1 203 ? -19.044 6.789 -4.397 1.00 87.38 203 SER A N 1
ATOM 1516 C CA . SER A 1 203 ? -18.289 7.808 -5.136 1.00 87.38 203 SER A CA 1
ATOM 1517 C C . SER A 1 203 ? -17.297 7.223 -6.146 1.00 87.38 203 SER A C 1
ATOM 1519 O O . SER A 1 203 ? -16.774 7.965 -6.977 1.00 87.38 203 SER A O 1
ATOM 1521 N N . TYR A 1 204 ? -17.057 5.905 -6.116 1.00 89.12 204 TYR A N 1
ATOM 1522 C CA . TYR A 1 204 ? -16.045 5.218 -6.926 1.00 89.12 204 TYR A CA 1
ATOM 1523 C C . TYR A 1 204 ? -16.616 4.120 -7.850 1.00 89.12 204 TYR A C 1
ATOM 1525 O O . TYR A 1 204 ? -16.077 3.012 -7.888 1.00 89.12 204 TYR A O 1
ATOM 1533 N N . PRO A 1 205 ? -17.692 4.374 -8.624 1.00 88.56 205 PRO A N 1
ATOM 1534 C CA . PRO A 1 205 ? -18.417 3.322 -9.347 1.00 88.56 205 PRO A CA 1
ATOM 1535 C C . PRO A 1 205 ? -17.615 2.628 -10.462 1.00 88.56 205 PRO A C 1
ATOM 1537 O O . PRO A 1 205 ? -17.992 1.541 -10.887 1.00 88.56 205 PRO A O 1
ATOM 1540 N N . ASN A 1 206 ? -16.530 3.244 -10.940 1.00 85.69 206 ASN A N 1
ATOM 1541 C CA . ASN A 1 206 ? -15.701 2.737 -12.035 1.00 85.69 206 ASN A CA 1
ATOM 1542 C C . ASN A 1 206 ? -14.391 2.101 -11.544 1.00 85.69 206 ASN A C 1
ATOM 1544 O O . ASN A 1 206 ? -13.634 1.593 -12.370 1.00 85.69 206 ASN A O 1
ATOM 1548 N N . LEU A 1 207 ? -14.096 2.114 -10.234 1.00 89.56 207 LEU A N 1
ATOM 1549 C CA . LEU A 1 207 ? -12.950 1.363 -9.722 1.00 89.56 207 LEU A CA 1
ATOM 1550 C C . LEU A 1 207 ? -13.231 -0.133 -9.860 1.00 89.56 207 LEU A C 1
ATOM 1552 O O . LEU A 1 207 ? -14.222 -0.649 -9.348 1.00 89.56 207 LEU A O 1
ATOM 1556 N N . ALA A 1 208 ? -12.336 -0.825 -10.558 1.00 90.69 208 ALA A N 1
ATOM 1557 C CA . ALA A 1 208 ? -12.475 -2.243 -10.837 1.00 90.69 208 ALA A CA 1
ATOM 1558 C C . ALA A 1 208 ? -12.444 -3.063 -9.524 1.00 90.69 208 ALA A C 1
ATOM 1560 O O . ALA A 1 208 ? -11.418 -3.063 -8.830 1.00 90.69 208 ALA A O 1
ATOM 1561 N N . PRO A 1 209 ? -13.532 -3.759 -9.143 1.00 91.69 209 PRO A N 1
ATOM 1562 C CA . PRO A 1 209 ? -13.640 -4.425 -7.843 1.00 91.69 209 PRO A CA 1
ATOM 1563 C C . PRO A 1 209 ? -12.629 -5.564 -7.659 1.00 91.69 209 PRO A C 1
ATOM 1565 O O . PRO A 1 209 ? -12.329 -5.954 -6.535 1.00 91.69 209 PRO A O 1
ATOM 1568 N N . GLU A 1 210 ? -12.067 -6.110 -8.731 1.00 92.38 210 GLU A N 1
ATOM 1569 C CA . GLU A 1 210 ? -10.991 -7.101 -8.709 1.00 92.38 210 GLU A CA 1
ATOM 1570 C C . GLU A 1 210 ? -9.603 -6.497 -8.428 1.00 92.38 210 GLU A C 1
ATOM 1572 O O . GLU A 1 210 ? -8.642 -7.234 -8.203 1.00 92.38 210 GLU A O 1
ATOM 1577 N N . HIS A 1 211 ? -9.475 -5.169 -8.426 1.00 94.25 211 HIS A N 1
ATOM 1578 C CA . HIS A 1 211 ? -8.242 -4.438 -8.109 1.00 94.25 211 HIS A CA 1
ATOM 1579 C C . HIS A 1 211 ? -8.351 -3.601 -6.830 1.00 94.25 211 HIS A C 1
ATOM 1581 O O . HIS A 1 211 ? -7.333 -3.341 -6.195 1.00 94.25 211 HIS A O 1
ATOM 1587 N N . TRP A 1 212 ? -9.563 -3.219 -6.428 1.00 95.44 212 TRP A N 1
ATOM 1588 C CA . TRP A 1 212 ? -9.795 -2.276 -5.337 1.00 95.44 212 TRP A CA 1
ATOM 1589 C C . TRP A 1 212 ? -10.656 -2.873 -4.220 1.00 95.44 212 TRP A C 1
ATOM 1591 O O . TRP A 1 212 ? -11.635 -3.580 -4.463 1.00 95.44 212 TRP A O 1
ATOM 1601 N N . ASN A 1 213 ? -10.300 -2.561 -2.978 1.00 92.44 213 ASN A N 1
ATOM 1602 C CA . ASN A 1 213 ? -11.162 -2.659 -1.809 1.00 92.44 213 ASN A CA 1
ATOM 1603 C C . ASN A 1 213 ? -11.844 -1.304 -1.621 1.00 92.44 213 ASN A C 1
ATOM 1605 O O . ASN A 1 213 ? -11.192 -0.330 -1.252 1.00 92.44 213 ASN A O 1
ATOM 1609 N N . VAL A 1 214 ? -13.148 -1.247 -1.883 1.00 92.31 214 VAL A N 1
ATOM 1610 C CA . VAL A 1 214 ? -13.963 -0.036 -1.732 1.00 92.31 214 VAL A CA 1
ATOM 1611 C C . VAL A 1 214 ? -14.995 -0.302 -0.641 1.00 92.31 214 VAL A C 1
ATOM 1613 O O . VAL A 1 214 ? -15.831 -1.193 -0.790 1.00 92.31 214 VAL A O 1
ATOM 1616 N N . VAL A 1 215 ? -14.914 0.430 0.470 1.00 90.25 215 VAL A N 1
ATOM 1617 C CA . VAL A 1 215 ? -15.805 0.285 1.631 1.00 90.25 215 VAL A CA 1
ATOM 1618 C C . VAL A 1 215 ? -16.172 1.661 2.179 1.00 90.25 215 VAL A C 1
ATOM 1620 O O . VAL A 1 215 ? -15.362 2.583 2.114 1.00 90.25 215 VAL A O 1
ATOM 1623 N N . ASP A 1 216 ? -17.381 1.804 2.721 1.00 87.00 216 ASP A N 1
ATOM 1624 C CA . ASP A 1 216 ? -17.789 3.052 3.369 1.00 87.00 216 ASP A CA 1
ATOM 1625 C C . ASP A 1 216 ? -16.935 3.335 4.615 1.00 87.00 216 ASP A C 1
ATOM 1627 O O . ASP A 1 216 ? -16.529 2.429 5.347 1.00 87.00 216 ASP A O 1
ATOM 1631 N N . GLY A 1 217 ? -16.674 4.615 4.870 1.00 84.19 217 GLY A N 1
ATOM 1632 C CA . GLY A 1 217 ? -15.888 5.103 6.001 1.00 84.19 217 GLY A CA 1
ATOM 1633 C C . GLY A 1 217 ? -14.370 5.064 5.804 1.00 84.19 217 GLY A C 1
ATOM 1634 O O . GLY A 1 217 ? -13.646 5.473 6.713 1.00 84.19 217 GLY A O 1
ATOM 1635 N N . ALA A 1 218 ? -13.870 4.617 4.649 1.00 86.44 218 ALA A N 1
ATOM 1636 C CA . ALA A 1 218 ? -12.441 4.586 4.348 1.00 86.44 218 ALA A CA 1
ATOM 1637 C C . ALA A 1 218 ? -12.143 4.942 2.886 1.00 86.44 218 ALA A C 1
ATOM 1639 O O . ALA A 1 218 ? -12.979 4.788 2.001 1.00 86.44 218 ALA A O 1
ATOM 1640 N N . LEU A 1 219 ? -10.903 5.373 2.642 1.00 89.12 219 LEU A N 1
ATOM 1641 C CA . LEU A 1 219 ? -10.378 5.497 1.287 1.00 89.12 219 LEU A CA 1
ATOM 1642 C C . LEU A 1 219 ? -10.320 4.126 0.603 1.00 89.12 219 LEU A C 1
ATOM 1644 O O . LEU A 1 219 ? -9.938 3.153 1.264 1.00 89.12 219 LEU A O 1
ATOM 1648 N N . PRO A 1 220 ? -10.583 4.048 -0.714 1.00 93.69 220 PRO A N 1
ATOM 1649 C CA . PRO A 1 220 ? -10.275 2.851 -1.477 1.00 93.69 220 PRO A CA 1
ATOM 1650 C C . PRO A 1 220 ? -8.801 2.465 -1.331 1.00 93.69 220 PRO A C 1
ATOM 1652 O O . PRO A 1 220 ? -7.918 3.323 -1.378 1.00 93.69 220 PRO A O 1
ATOM 1655 N N . THR A 1 221 ? -8.536 1.170 -1.189 1.00 93.94 221 THR A N 1
ATOM 1656 C CA . THR A 1 221 ? -7.176 0.615 -1.152 1.00 93.94 221 THR A CA 1
ATOM 1657 C C . THR A 1 221 ? -7.011 -0.448 -2.224 1.00 93.94 221 THR A C 1
ATOM 1659 O O . THR A 1 221 ? -7.980 -1.092 -2.631 1.00 93.94 221 THR A O 1
ATOM 1662 N N . LEU A 1 222 ? -5.788 -0.640 -2.711 1.00 94.69 222 LEU A N 1
ATOM 1663 C CA . LEU A 1 222 ? -5.517 -1.705 -3.668 1.00 94.69 222 LEU A CA 1
ATOM 1664 C C . LEU A 1 222 ? -5.591 -3.072 -2.983 1.00 94.69 222 LEU A C 1
ATOM 1666 O O . LEU A 1 222 ? -5.173 -3.252 -1.839 1.00 94.69 222 LEU A O 1
ATOM 1670 N N . LYS A 1 223 ? -6.136 -4.055 -3.698 1.00 92.38 223 LYS A N 1
ATOM 1671 C CA . LYS A 1 223 ? -6.083 -5.457 -3.287 1.00 92.38 223 LYS A CA 1
ATOM 1672 C C . LYS A 1 223 ? -4.682 -5.989 -3.543 1.00 92.38 223 LYS A C 1
ATOM 1674 O O . LYS A 1 223 ? -4.214 -5.925 -4.678 1.00 92.38 223 LYS A O 1
ATOM 1679 N N . ILE A 1 224 ? -4.064 -6.558 -2.510 1.00 87.81 224 ILE A N 1
ATOM 1680 C CA . ILE A 1 224 ? -2.831 -7.328 -2.673 1.00 87.81 224 ILE A CA 1
ATOM 1681 C C . ILE A 1 224 ? -3.125 -8.533 -3.565 1.00 87.81 224 ILE A C 1
ATOM 1683 O O . ILE A 1 224 ? -4.108 -9.247 -3.344 1.00 87.81 224 ILE A O 1
ATOM 1687 N N . LYS A 1 225 ? -2.298 -8.721 -4.591 1.00 85.81 225 LYS A N 1
ATOM 1688 C CA . LYS A 1 225 ? -2.397 -9.822 -5.547 1.00 85.81 225 LYS A CA 1
ATOM 1689 C C . LYS A 1 225 ? -1.186 -10.742 -5.416 1.00 85.81 225 LYS A C 1
ATOM 1691 O O . LYS A 1 225 ? -0.095 -10.275 -5.085 1.00 85.81 225 LYS A O 1
ATOM 1696 N N . PRO A 1 226 ? -1.343 -12.034 -5.727 1.00 78.00 226 PRO A N 1
ATOM 1697 C CA . PRO A 1 226 ? -0.189 -12.871 -5.998 1.00 78.00 226 PRO A CA 1
ATOM 1698 C C . PRO A 1 226 ? 0.611 -12.312 -7.173 1.00 78.00 226 PRO A C 1
ATOM 1700 O O . PRO A 1 226 ? 0.065 -11.691 -8.085 1.00 78.00 226 PRO A O 1
ATOM 1703 N N . TYR A 1 227 ? 1.914 -12.549 -7.134 1.00 77.25 227 TYR A N 1
ATOM 1704 C CA . TYR A 1 227 ? 2.863 -12.130 -8.158 1.00 77.25 227 TYR A CA 1
ATOM 1705 C C . TYR A 1 227 ? 3.217 -13.340 -9.034 1.00 77.25 227 TYR A C 1
ATOM 1707 O O . TYR A 1 227 ? 3.100 -14.487 -8.595 1.00 77.25 227 TYR A O 1
ATOM 1715 N N . SER A 1 228 ? 3.615 -13.113 -10.284 1.00 67.00 228 SER A N 1
ATOM 1716 C CA . SER A 1 228 ? 3.789 -14.171 -11.292 1.00 67.00 228 SER A CA 1
ATOM 1717 C C . SER A 1 228 ? 5.033 -15.054 -11.085 1.00 67.00 228 SER A C 1
ATOM 1719 O O . SER A 1 228 ? 5.217 -16.049 -11.788 1.00 67.00 228 SER A O 1
ATOM 1721 N N . GLY A 1 229 ? 5.867 -14.748 -10.086 1.00 61.06 229 GLY A N 1
ATOM 1722 C CA . GLY A 1 229 ? 7.052 -15.522 -9.720 1.00 61.06 229 GLY A CA 1
ATOM 1723 C C . GLY A 1 229 ? 6.769 -16.688 -8.763 1.00 61.06 229 GLY A C 1
ATOM 1724 O O . GLY A 1 229 ? 6.438 -16.499 -7.594 1.00 61.06 229 GLY A O 1
ATOM 1725 N N . LEU A 1 230 ? 6.999 -17.923 -9.216 1.00 64.44 230 LEU A N 1
ATOM 1726 C CA . LEU A 1 230 ? 6.964 -19.101 -8.344 1.00 64.44 230 LEU A CA 1
ATOM 1727 C C . LEU A 1 230 ? 7.989 -19.005 -7.188 1.00 64.44 230 LEU A C 1
ATOM 1729 O O . LEU A 1 230 ? 9.142 -18.620 -7.405 1.00 64.44 230 LEU A O 1
ATOM 1733 N N . PRO A 1 231 ? 7.685 -19.529 -5.989 1.00 66.50 231 PRO A N 1
ATOM 1734 C CA . PRO A 1 231 ? 6.374 -19.806 -5.422 1.00 66.50 231 PRO A CA 1
ATOM 1735 C C . PRO A 1 231 ? 5.973 -18.770 -4.358 1.00 66.50 231 PRO A C 1
ATOM 1737 O O . PRO A 1 231 ? 6.819 -18.292 -3.591 1.00 66.50 231 PRO A O 1
ATOM 1740 N N . VAL A 1 232 ? 4.668 -18.505 -4.280 1.00 78.25 232 VAL A N 1
ATOM 1741 C CA . VAL A 1 232 ? 4.057 -17.702 -3.223 1.00 78.25 232 VAL A CA 1
ATOM 1742 C C . VAL A 1 232 ? 4.251 -18.439 -1.900 1.00 78.25 232 VAL A C 1
ATOM 1744 O O . VAL A 1 232 ? 4.004 -19.638 -1.789 1.00 78.25 232 VAL A O 1
ATOM 1747 N N . THR A 1 233 ? 4.736 -17.749 -0.878 1.00 87.94 233 THR A N 1
ATOM 1748 C CA . THR A 1 233 ? 4.721 -18.263 0.487 1.00 87.94 233 THR A CA 1
ATOM 1749 C C . THR A 1 233 ? 3.635 -17.598 1.308 1.00 87.94 233 THR A C 1
ATOM 1751 O O . THR A 1 233 ? 3.300 -16.430 1.089 1.00 87.94 233 THR A O 1
ATOM 1754 N N . ARG A 1 234 ? 3.087 -18.344 2.265 1.00 91.62 234 ARG A N 1
ATOM 1755 C CA . ARG A 1 234 ? 2.118 -17.844 3.235 1.00 91.62 234 ARG A CA 1
ATOM 1756 C C . ARG A 1 234 ? 2.409 -18.341 4.640 1.00 91.62 234 ARG A C 1
ATOM 1758 O O . ARG A 1 234 ? 3.006 -19.398 4.845 1.00 91.62 234 ARG A O 1
ATOM 1765 N N . VAL A 1 235 ? 1.874 -17.623 5.612 1.00 95.25 235 VAL A N 1
ATOM 1766 C CA . VAL A 1 235 ? 1.653 -18.124 6.964 1.00 95.25 235 VAL A CA 1
ATOM 1767 C C . VAL A 1 235 ? 0.158 -18.118 7.228 1.00 95.25 235 VAL A C 1
ATOM 1769 O O . VAL A 1 235 ? -0.505 -17.097 7.055 1.00 95.25 235 VAL A O 1
ATOM 1772 N N . ALA A 1 236 ? -0.358 -19.256 7.679 1.00 96.06 236 ALA A N 1
ATOM 1773 C CA . ALA A 1 236 ? -1.745 -19.407 8.080 1.00 96.06 236 ALA A CA 1
ATOM 1774 C C . ALA A 1 236 ? -1.839 -20.022 9.478 1.00 96.06 236 ALA A C 1
ATOM 1776 O O . ALA A 1 236 ? -0.936 -20.737 9.923 1.00 96.06 236 ALA A O 1
ATOM 1777 N N . GLY A 1 237 ? -2.931 -19.739 10.177 1.00 96.62 237 GLY A N 1
ATOM 1778 C CA . GLY A 1 237 ? -3.159 -20.249 11.520 1.00 96.62 237 GLY A CA 1
ATOM 1779 C C . GLY A 1 237 ? -4.525 -19.870 12.071 1.00 96.62 237 GLY A C 1
ATOM 1780 O O . GLY A 1 237 ? -5.348 -19.272 11.383 1.00 96.62 237 GLY A O 1
ATOM 1781 N N . ILE A 1 238 ? -4.747 -20.229 13.335 1.00 97.44 238 ILE A N 1
ATOM 1782 C CA . ILE A 1 238 ? -5.956 -19.884 14.083 1.00 97.44 238 ILE A CA 1
ATOM 1783 C C . ILE A 1 238 ? -5.538 -19.141 15.344 1.00 97.44 238 ILE A C 1
ATOM 1785 O O . ILE A 1 238 ? -4.838 -19.688 16.198 1.00 97.44 238 ILE A O 1
ATOM 1789 N N . SER A 1 239 ? -5.991 -17.906 15.466 1.00 96.94 239 SER A N 1
ATOM 1790 C CA . SER A 1 239 ? -5.844 -17.098 16.660 1.00 96.94 239 SER A CA 1
ATOM 1791 C C . SER A 1 239 ? -6.877 -17.493 17.714 1.00 96.94 239 SER A C 1
ATOM 1793 O O . SER A 1 239 ? -8.070 -17.598 17.419 1.00 96.94 239 SER A O 1
ATOM 1795 N N . LYS A 1 240 ? -6.418 -17.704 18.952 1.00 96.25 240 LYS A N 1
ATOM 1796 C CA . LYS A 1 240 ? -7.262 -18.123 20.075 1.00 96.25 240 LYS A CA 1
ATOM 1797 C C . LYS A 1 240 ? -6.958 -17.328 21.342 1.00 96.25 240 LYS A C 1
ATOM 1799 O O . LYS A 1 240 ? -5.794 -17.066 21.644 1.00 96.25 240 LYS A O 1
ATOM 1804 N N . LEU A 1 241 ? -7.999 -17.039 22.114 1.00 93.62 241 LEU A N 1
ATOM 1805 C CA . LEU A 1 241 ? -7.936 -16.570 23.498 1.00 93.62 241 LEU A CA 1
ATOM 1806 C C . LEU A 1 241 ? -8.534 -17.658 24.388 1.00 93.62 241 LEU A C 1
ATOM 1808 O O . LEU A 1 241 ? -9.658 -18.094 24.160 1.00 93.62 241 LEU A O 1
ATOM 1812 N N . ASP A 1 242 ? -7.750 -18.163 25.341 1.00 91.25 242 ASP A N 1
ATOM 1813 C CA . ASP A 1 242 ? -8.159 -19.242 26.255 1.00 91.25 242 ASP A CA 1
ATOM 1814 C C . ASP A 1 242 ? -8.773 -20.467 25.545 1.00 91.25 242 ASP A C 1
ATOM 1816 O O . ASP A 1 242 ? -9.719 -21.099 26.008 1.00 91.25 242 ASP A O 1
ATOM 1820 N N . GLY A 1 243 ? -8.220 -20.806 24.376 1.00 93.62 243 GLY A N 1
ATOM 1821 C CA . GLY A 1 243 ? -8.669 -21.929 23.547 1.00 93.62 243 GLY A CA 1
ATOM 1822 C C . GLY A 1 243 ? -9.867 -21.628 22.639 1.00 93.62 243 GLY A C 1
ATOM 1823 O O . GLY A 1 243 ? -10.164 -22.444 21.763 1.00 93.62 243 GLY A O 1
ATOM 1824 N N . VAL A 1 244 ? -10.500 -20.463 22.779 1.00 96.12 244 VAL A N 1
ATOM 1825 C CA . VAL A 1 244 ? -11.629 -20.008 21.959 1.00 96.12 244 VAL A CA 1
ATOM 1826 C C . VAL A 1 244 ? -11.112 -19.161 20.795 1.00 96.12 244 VAL A C 1
ATOM 1828 O O . VAL A 1 244 ? -10.278 -18.283 21.019 1.00 96.12 244 VAL A O 1
ATOM 1831 N N . PRO A 1 245 ? -11.561 -19.398 19.551 1.00 97.06 245 PRO A N 1
ATOM 1832 C CA . PRO A 1 245 ? -11.207 -18.533 18.434 1.00 97.06 245 PRO A CA 1
ATOM 1833 C C . PRO A 1 245 ? -11.562 -17.065 18.675 1.00 97.06 245 PRO A C 1
ATOM 1835 O O . PRO A 1 245 ? -12.601 -16.765 19.258 1.00 97.06 245 PRO A O 1
ATOM 1838 N N . ALA A 1 246 ? -10.693 -16.154 18.238 1.00 95.06 246 ALA A N 1
ATOM 1839 C CA . ALA A 1 246 ? -10.902 -14.724 18.439 1.00 95.06 246 ALA A CA 1
ATOM 1840 C C . ALA A 1 246 ? -10.262 -13.872 17.338 1.00 95.06 246 ALA A C 1
ATOM 1842 O O . ALA A 1 246 ? -9.149 -14.160 16.874 1.00 95.06 246 ALA A O 1
ATOM 1843 N N . LYS A 1 247 ? -10.926 -12.757 17.007 1.00 95.38 247 LYS A N 1
ATOM 1844 C CA . LYS A 1 247 ? -10.360 -11.680 16.186 1.00 95.38 247 LYS A CA 1
ATOM 1845 C C . LYS A 1 247 ? -9.172 -11.045 16.898 1.00 95.38 247 LYS A C 1
ATOM 1847 O O . LYS A 1 247 ? -9.329 -10.408 17.939 1.00 95.38 247 LYS A O 1
ATOM 1852 N N . ARG A 1 248 ? -7.991 -11.176 16.311 1.00 96.25 248 ARG A N 1
ATOM 1853 C CA . ARG A 1 248 ? -6.728 -10.616 16.798 1.00 96.25 248 ARG A CA 1
ATOM 1854 C C . ARG A 1 248 ? -5.978 -10.015 15.625 1.00 96.25 248 ARG A C 1
ATOM 1856 O O . ARG A 1 248 ? -6.166 -10.428 14.480 1.00 96.25 248 ARG A O 1
ATOM 1863 N N . ARG A 1 249 ? -5.131 -9.035 15.900 1.00 96.00 249 ARG A N 1
ATOM 1864 C CA . ARG A 1 249 ? -4.238 -8.477 14.894 1.00 96.00 249 ARG A CA 1
ATOM 1865 C C . ARG A 1 249 ? -3.049 -9.416 14.731 1.00 96.00 249 ARG A C 1
ATOM 1867 O O . ARG A 1 249 ? -2.464 -9.873 15.708 1.00 96.00 249 ARG A O 1
ATOM 1874 N N . ILE A 1 250 ? -2.710 -9.709 13.485 1.00 97.81 250 ILE A N 1
ATOM 1875 C CA . ILE A 1 250 ? -1.601 -10.575 13.105 1.00 97.81 250 ILE A CA 1
ATOM 1876 C C . ILE A 1 250 ? -0.587 -9.716 12.361 1.00 97.81 250 ILE A C 1
ATOM 1878 O O . ILE A 1 250 ? -0.921 -9.101 11.351 1.00 97.81 250 ILE A O 1
ATOM 1882 N N . THR A 1 251 ? 0.645 -9.655 12.850 1.00 95.69 251 THR A N 1
ATOM 1883 C CA . THR A 1 251 ? 1.767 -8.986 12.182 1.00 95.69 251 THR A CA 1
ATOM 1884 C C . THR A 1 251 ? 2.829 -10.024 11.856 1.00 95.69 251 THR A C 1
ATOM 1886 O O . THR A 1 251 ? 3.249 -10.768 12.738 1.00 95.69 251 THR A O 1
ATOM 1889 N N . VAL A 1 252 ? 3.278 -10.067 10.605 1.00 95.44 252 VAL A N 1
ATOM 1890 C CA . VAL A 1 252 ? 4.395 -10.914 10.179 1.00 95.44 252 VAL A CA 1
ATOM 1891 C C . VAL A 1 252 ? 5.614 -10.035 9.930 1.00 95.44 252 VAL A C 1
ATOM 1893 O O . VAL A 1 252 ? 5.504 -8.990 9.289 1.00 95.44 252 VAL A O 1
ATOM 1896 N N . GLN A 1 253 ? 6.766 -10.452 10.444 1.00 94.31 253 GLN A N 1
ATOM 1897 C CA . GLN A 1 253 ? 8.052 -9.780 10.290 1.00 94.31 253 GLN A CA 1
ATOM 1898 C C . GLN A 1 253 ? 9.103 -10.724 9.710 1.00 94.31 253 GLN A C 1
ATOM 1900 O O . GLN A 1 253 ? 9.038 -11.939 9.911 1.00 94.31 253 GLN A O 1
ATOM 1905 N N . ASP A 1 254 ? 10.087 -10.167 9.017 1.00 87.25 254 ASP A N 1
ATOM 1906 C CA . ASP A 1 254 ? 11.270 -10.896 8.578 1.00 87.25 254 ASP A CA 1
ATOM 1907 C C . ASP A 1 254 ? 12.278 -11.105 9.726 1.00 87.25 254 ASP A C 1
ATOM 1909 O O . ASP A 1 254 ? 12.020 -10.789 10.891 1.00 87.25 254 ASP A O 1
ATOM 1913 N N . PHE A 1 255 ? 13.439 -11.677 9.407 1.00 84.75 255 PHE A N 1
ATOM 1914 C CA . PHE A 1 255 ? 14.494 -11.951 10.386 1.00 84.75 255 PHE A CA 1
ATOM 1915 C C . PHE A 1 255 ? 15.219 -10.692 10.895 1.00 84.75 255 PHE A C 1
ATOM 1917 O O . PHE A 1 255 ? 15.884 -10.762 11.927 1.00 84.75 255 PHE A O 1
ATOM 1924 N N . ASN A 1 256 ? 15.088 -9.560 10.199 1.00 80.19 256 ASN A N 1
ATOM 1925 C CA . ASN A 1 256 ? 15.642 -8.263 10.590 1.00 80.19 256 ASN A CA 1
ATOM 1926 C C . ASN A 1 256 ? 14.638 -7.416 11.390 1.00 80.19 256 ASN A C 1
ATOM 1928 O O . ASN A 1 256 ? 14.981 -6.326 11.840 1.00 80.19 256 ASN A O 1
ATOM 1932 N N . GLY A 1 257 ? 13.406 -7.901 11.578 1.00 80.69 257 GLY A N 1
ATOM 1933 C CA . GLY A 1 257 ? 12.322 -7.161 12.227 1.00 80.69 257 GLY A CA 1
ATOM 1934 C C . GLY A 1 257 ? 11.522 -6.262 11.277 1.00 80.69 257 GLY A C 1
ATOM 1935 O O . GLY A 1 257 ? 10.595 -5.584 11.729 1.00 80.69 257 GLY A O 1
ATOM 1936 N N . GLY A 1 258 ? 11.825 -6.281 9.975 1.00 79.25 258 GLY A N 1
ATOM 1937 C CA . GLY A 1 258 ? 11.052 -5.594 8.944 1.00 79.25 258 GLY A CA 1
ATOM 1938 C C . GLY A 1 258 ? 9.651 -6.189 8.843 1.00 79.25 258 GLY A C 1
ATOM 1939 O O . GLY A 1 258 ? 9.481 -7.408 8.850 1.00 79.25 258 GLY A O 1
ATOM 1940 N N . ARG A 1 259 ? 8.613 -5.347 8.797 1.00 87.06 259 ARG A N 1
ATOM 1941 C CA . ARG A 1 259 ? 7.223 -5.817 8.694 1.00 87.06 259 ARG A CA 1
ATOM 1942 C C . ARG A 1 259 ? 6.943 -6.295 7.269 1.00 87.06 259 ARG A C 1
ATOM 1944 O O . ARG A 1 259 ? 6.943 -5.488 6.355 1.00 87.06 259 ARG A O 1
ATOM 1951 N N . ILE A 1 260 ? 6.607 -7.575 7.124 1.00 84.50 260 ILE A N 1
ATOM 1952 C CA . ILE A 1 260 ? 6.205 -8.189 5.851 1.00 84.50 260 ILE A CA 1
ATOM 1953 C C . ILE A 1 260 ? 4.745 -7.857 5.545 1.00 84.50 260 ILE A C 1
ATOM 1955 O O . ILE A 1 260 ? 4.411 -7.408 4.458 1.00 84.50 260 ILE A O 1
ATOM 1959 N N . ALA A 1 261 ? 3.858 -8.100 6.512 1.00 85.81 261 ALA A N 1
ATOM 1960 C CA . ALA A 1 261 ? 2.422 -7.934 6.323 1.00 85.81 261 ALA A CA 1
ATOM 1961 C C . ALA A 1 261 ? 1.689 -7.819 7.663 1.00 85.81 261 ALA A C 1
ATOM 1963 O O . ALA A 1 261 ? 2.206 -8.197 8.722 1.00 85.81 261 ALA A O 1
ATOM 1964 N N . ARG A 1 262 ? 0.456 -7.308 7.619 1.00 91.50 262 ARG A N 1
ATOM 1965 C CA . ARG A 1 262 ? -0.442 -7.232 8.773 1.00 91.50 262 ARG A CA 1
ATOM 1966 C C . ARG A 1 262 ? -1.891 -7.438 8.345 1.00 91.50 262 ARG A C 1
ATOM 1968 O O . ARG A 1 262 ? -2.325 -6.867 7.354 1.00 91.50 262 ARG A O 1
ATOM 1975 N N . THR A 1 263 ? -2.643 -8.210 9.121 1.00 93.25 263 THR A N 1
ATOM 1976 C CA . THR A 1 263 ? -4.089 -8.400 8.933 1.00 93.25 263 THR A CA 1
ATOM 1977 C C . THR A 1 263 ? -4.780 -8.646 10.277 1.00 93.25 263 THR A C 1
ATOM 1979 O O . THR A 1 263 ? -4.128 -8.638 11.323 1.00 93.25 263 THR A O 1
ATOM 1982 N N . TYR A 1 264 ? -6.089 -8.873 10.262 1.00 95.00 264 TYR A N 1
ATOM 1983 C CA . TYR A 1 264 ? -6.831 -9.429 11.391 1.00 95.00 264 TYR A CA 1
ATOM 1984 C C . TYR A 1 264 ? -7.236 -10.867 11.084 1.00 95.00 264 TYR A C 1
ATOM 1986 O O . TYR A 1 264 ? -7.548 -11.192 9.939 1.00 95.00 264 TYR A O 1
ATOM 1994 N N . SER A 1 265 ? -7.251 -11.715 12.108 1.00 96.81 265 SER A N 1
ATOM 1995 C CA . SER A 1 265 ? -7.945 -12.995 12.014 1.00 96.81 265 SER A CA 1
ATOM 1996 C C . SER A 1 265 ? -9.458 -12.802 11.949 1.00 96.81 265 SER A C 1
ATOM 1998 O O . SER A 1 265 ? -9.994 -11.780 12.391 1.00 96.81 265 SER A O 1
ATOM 2000 N N . ASP A 1 266 ? -10.147 -13.803 11.417 1.00 95.88 266 ASP A N 1
ATOM 2001 C CA . ASP A 1 266 ? -11.602 -13.861 11.408 1.00 95.88 266 ASP A CA 1
ATOM 2002 C C . ASP A 1 266 ? -12.181 -13.849 12.834 1.00 95.88 266 ASP A C 1
ATOM 2004 O O . ASP A 1 266 ? -11.592 -14.382 13.779 1.00 95.88 266 ASP A O 1
ATOM 2008 N N . GLU A 1 267 ? -13.345 -13.223 12.997 1.00 92.94 267 GLU A N 1
ATOM 2009 C CA . GLU A 1 267 ? -13.956 -13.007 14.311 1.00 92.94 267 GLU A CA 1
ATOM 2010 C C . GLU A 1 267 ? -14.582 -14.259 14.911 1.00 92.94 267 GLU A C 1
ATOM 2012 O O . GLU A 1 267 ? -14.543 -14.429 16.129 1.00 92.94 267 GLU A O 1
ATOM 2017 N N . LEU A 1 268 ? -15.110 -15.147 14.072 1.00 94.19 268 LEU A N 1
ATOM 2018 C CA . LEU A 1 268 ? -15.834 -16.338 14.512 1.00 94.19 268 LEU A CA 1
ATOM 2019 C C . LEU A 1 268 ? -14.924 -17.565 14.569 1.00 94.19 268 LEU A C 1
ATOM 2021 O O . LEU A 1 268 ? -15.018 -18.381 15.485 1.00 94.19 268 LEU A O 1
ATOM 2025 N N . THR A 1 269 ? -14.048 -17.706 13.581 1.00 97.00 269 THR A N 1
ATOM 2026 C CA . THR A 1 269 ? -13.188 -18.879 13.386 1.00 97.00 269 THR A CA 1
ATOM 2027 C C . THR A 1 269 ? -11.765 -18.656 13.871 1.00 97.00 269 THR A C 1
ATOM 2029 O O . THR A 1 269 ? -11.044 -19.629 14.089 1.00 97.00 269 THR A O 1
ATOM 2032 N N . GLY A 1 270 ? -11.346 -17.399 14.067 1.00 97.12 270 GLY A N 1
ATOM 2033 C CA . GLY A 1 270 ? -9.968 -17.049 14.412 1.00 97.12 270 GLY A CA 1
ATOM 2034 C C . GLY A 1 270 ? -8.970 -17.315 13.284 1.00 97.12 270 GLY A C 1
ATOM 2035 O O . GLY A 1 270 ? -7.772 -17.129 13.494 1.00 97.12 270 GLY A O 1
ATOM 2036 N N . GLU A 1 271 ? -9.415 -17.759 12.111 1.00 97.75 271 GLU A N 1
ATOM 2037 C CA . GLU A 1 271 ? -8.539 -18.109 10.997 1.00 97.75 271 GLU A CA 1
ATOM 2038 C C . GLU A 1 271 ? -7.858 -16.870 10.410 1.00 97.75 271 GLU A C 1
ATOM 2040 O O . GLU A 1 271 ? -8.444 -15.792 10.308 1.00 97.75 271 GLU A O 1
ATOM 2045 N N . PHE A 1 272 ? -6.599 -17.023 10.011 1.00 96.50 272 PHE A N 1
ATOM 2046 C CA . PHE A 1 272 ? -5.883 -16.040 9.210 1.00 96.50 272 PHE A CA 1
ATOM 2047 C C . PHE A 1 272 ? -5.002 -16.743 8.178 1.00 96.50 272 PHE A C 1
ATOM 2049 O O . PHE A 1 272 ? -4.484 -17.834 8.419 1.00 96.50 272 PHE A O 1
ATOM 2056 N N . SER A 1 273 ? -4.799 -16.084 7.041 1.00 94.56 273 SER A N 1
ATOM 2057 C CA . SER A 1 273 ? -3.847 -16.479 6.004 1.00 94.56 273 SER A CA 1
ATOM 2058 C C . SER A 1 273 ? -3.209 -15.215 5.450 1.00 94.56 273 SER A C 1
ATOM 2060 O O . SER A 1 273 ? -3.906 -14.322 4.976 1.00 94.56 273 SER A O 1
ATOM 2062 N N . ILE A 1 274 ? -1.889 -15.120 5.556 1.00 91.06 274 ILE A N 1
ATOM 2063 C CA . ILE A 1 274 ? -1.114 -13.945 5.166 1.00 91.06 274 ILE A CA 1
ATOM 2064 C C . ILE A 1 274 ? -0.079 -14.392 4.155 1.00 91.06 274 ILE A C 1
ATOM 2066 O O . ILE A 1 274 ? 0.726 -15.274 4.453 1.00 91.06 274 ILE A O 1
ATOM 2070 N N . GLN A 1 275 ? -0.082 -13.773 2.981 1.00 87.31 275 GLN A N 1
ATOM 2071 C CA . GLN A 1 275 ? 0.991 -13.945 2.018 1.00 87.31 275 GLN A CA 1
ATOM 2072 C C . GLN A 1 275 ? 2.274 -13.348 2.603 1.00 87.31 275 GLN A C 1
ATOM 2074 O O . GLN A 1 275 ? 2.326 -12.188 3.000 1.00 87.31 275 GLN A O 1
ATOM 2079 N N . THR A 1 276 ? 3.307 -14.172 2.690 1.00 87.81 276 THR A N 1
ATOM 2080 C CA . THR A 1 276 ? 4.626 -13.829 3.230 1.00 87.81 276 THR A CA 1
ATOM 2081 C C . THR A 1 276 ? 5.687 -13.966 2.163 1.00 87.81 276 THR A C 1
ATOM 2083 O O . THR A 1 276 ? 6.837 -14.266 2.460 1.00 87.81 276 THR A O 1
ATOM 2086 N N . SER A 1 277 ? 5.297 -13.850 0.903 1.00 83.12 277 SER A N 1
ATOM 2087 C CA . SER A 1 277 ? 6.254 -13.957 -0.180 1.00 83.12 277 SER A CA 1
ATOM 2088 C C . SER A 1 277 ? 7.216 -12.779 -0.142 1.00 83.12 277 SER A C 1
ATOM 2090 O O . SER A 1 277 ? 6.810 -11.690 0.248 1.00 83.12 277 SER A O 1
ATOM 2092 N N . PRO A 1 278 ? 8.481 -12.977 -0.525 1.00 75.38 278 PRO A N 1
ATOM 2093 C CA . PRO A 1 278 ? 9.092 -14.224 -0.998 1.00 75.38 278 PRO A CA 1
ATOM 2094 C C . PRO A 1 278 ? 9.727 -15.091 0.105 1.00 75.38 278 PRO A C 1
ATOM 2096 O O . PRO A 1 278 ? 10.540 -15.975 -0.177 1.00 75.38 278 PRO A O 1
ATOM 2099 N N . TYR A 1 279 ? 9.435 -14.816 1.373 1.00 84.31 279 TYR A N 1
ATOM 2100 C CA . TYR A 1 279 ? 10.163 -15.363 2.512 1.00 84.31 279 TYR A CA 1
ATOM 2101 C C . TYR A 1 279 ? 9.926 -16.877 2.655 1.00 84.31 279 TYR A C 1
ATOM 2103 O O . TYR A 1 279 ? 8.788 -17.329 2.755 1.00 84.31 279 TYR A O 1
ATOM 2111 N N . LYS A 1 280 ? 11.007 -17.676 2.665 1.00 84.56 280 LYS A N 1
ATOM 2112 C CA . LYS A 1 280 ? 10.965 -19.162 2.681 1.00 84.56 280 LYS A CA 1
ATOM 2113 C C . LYS A 1 280 ? 11.616 -19.807 3.908 1.00 84.56 280 LYS A C 1
ATOM 2115 O O . LYS A 1 280 ? 11.360 -20.974 4.201 1.00 84.56 280 LYS A O 1
ATOM 2120 N N . THR A 1 281 ? 12.508 -19.089 4.587 1.00 81.19 281 THR A N 1
ATOM 2121 C CA . THR A 1 281 ? 13.439 -19.660 5.577 1.00 81.19 281 THR A CA 1
ATOM 2122 C C . THR A 1 281 ? 12.989 -19.472 7.023 1.00 81.19 281 THR A C 1
ATOM 2124 O O . THR A 1 281 ? 13.316 -20.304 7.865 1.00 81.19 281 THR A O 1
ATOM 2127 N N . GLY A 1 282 ? 12.188 -18.447 7.307 1.00 89.94 282 GLY A N 1
ATOM 2128 C CA . GLY A 1 282 ? 11.608 -18.208 8.623 1.00 89.94 282 GLY A CA 1
ATOM 2129 C C . GLY A 1 282 ? 11.123 -16.770 8.757 1.00 89.94 282 GLY A C 1
ATOM 2130 O O . GLY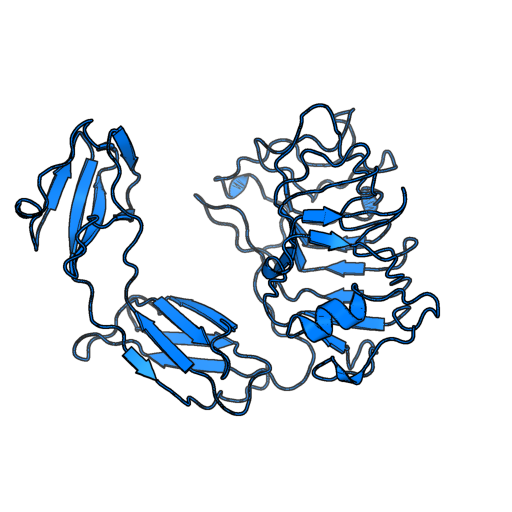 A 1 282 ? 11.805 -15.847 8.323 1.00 89.94 282 GLY A O 1
ATOM 2131 N N . VAL A 1 283 ? 9.948 -16.594 9.348 1.00 95.00 283 VAL A N 1
ATOM 2132 C CA . VAL A 1 283 ? 9.355 -15.295 9.681 1.00 95.00 283 VAL A CA 1
ATOM 2133 C C . VAL A 1 283 ? 8.949 -15.281 11.153 1.00 95.00 283 VAL A C 1
ATOM 2135 O O . VAL A 1 283 ? 8.783 -16.333 11.774 1.00 95.00 283 VAL A O 1
ATOM 2138 N N . THR A 1 284 ? 8.778 -14.094 11.716 1.00 97.31 284 THR A N 1
ATOM 2139 C CA . THR A 1 284 ? 8.219 -13.901 13.056 1.00 97.31 284 THR A CA 1
ATOM 2140 C C . THR A 1 284 ? 6.748 -13.534 12.929 1.00 97.31 284 THR A C 1
ATOM 2142 O O . THR A 1 284 ? 6.404 -12.613 12.197 1.00 97.31 284 THR A O 1
ATOM 2145 N N . VAL A 1 285 ? 5.871 -14.238 13.641 1.00 97.69 285 VAL A N 1
ATOM 2146 C CA . VAL A 1 285 ? 4.426 -13.970 13.657 1.00 97.69 285 VAL A CA 1
ATOM 2147 C C . VAL A 1 285 ? 4.047 -13.460 15.036 1.00 97.69 285 VAL A C 1
ATOM 2149 O O . VAL A 1 285 ? 4.231 -14.155 16.033 1.00 97.69 285 VAL A O 1
ATOM 2152 N N . ILE A 1 286 ? 3.514 -12.247 15.091 1.00 97.75 286 ILE A N 1
ATOM 2153 C CA . ILE A 1 286 ? 3.051 -11.588 16.308 1.00 97.75 286 ILE A CA 1
ATOM 2154 C C . ILE A 1 286 ? 1.530 -11.525 16.255 1.00 97.75 286 ILE A C 1
ATOM 2156 O O . ILE A 1 286 ? 0.960 -10.993 15.304 1.00 97.75 286 ILE A O 1
ATOM 2160 N N . VAL A 1 287 ? 0.881 -12.054 17.285 1.00 97.75 287 VAL A N 1
ATOM 2161 C CA . VAL A 1 287 ? -0.572 -12.041 17.459 1.00 97.75 287 VAL A CA 1
ATOM 2162 C C . VAL A 1 287 ? -0.898 -11.186 18.676 1.00 97.75 287 VAL A C 1
ATOM 2164 O O . VAL A 1 287 ? -0.617 -11.594 19.807 1.00 97.75 287 VAL A O 1
ATOM 2167 N N . ASP A 1 288 ? -1.492 -10.015 18.471 1.00 96.94 288 ASP A N 1
ATOM 2168 C CA . ASP A 1 288 ? -1.783 -9.030 19.517 1.00 96.94 288 ASP A CA 1
ATOM 2169 C C . ASP A 1 288 ? -3.200 -8.434 19.409 1.00 96.94 288 ASP A C 1
ATOM 2171 O O . ASP A 1 288 ? -3.940 -8.698 18.460 1.00 96.94 288 ASP A O 1
ATOM 2175 N N . ASP A 1 289 ? -3.615 -7.680 20.431 1.00 95.00 289 ASP A N 1
ATOM 2176 C CA . ASP A 1 289 ? -4.840 -6.876 20.369 1.00 95.00 289 ASP A CA 1
ATOM 2177 C C . ASP A 1 289 ? -4.511 -5.459 19.902 1.00 95.00 289 ASP A C 1
ATOM 2179 O O . ASP A 1 289 ? -3.449 -4.901 20.184 1.00 95.00 289 ASP A O 1
ATOM 2183 N N . GLU A 1 290 ? -5.469 -4.839 19.225 1.00 91.06 290 GLU A N 1
ATOM 2184 C CA . GLU A 1 290 ? -5.401 -3.418 18.932 1.00 91.06 290 GLU A CA 1
ATOM 2185 C C . GLU A 1 290 ? -5.677 -2.587 20.191 1.00 91.06 290 GLU A C 1
ATOM 2187 O O . GLU A 1 290 ? -6.743 -2.704 20.798 1.00 91.06 290 GLU A O 1
ATOM 2192 N N . ILE A 1 291 ? -4.711 -1.736 20.546 1.00 91.00 291 ILE A N 1
ATOM 2193 C CA . ILE A 1 291 ? -4.770 -0.841 21.711 1.00 91.00 291 ILE A CA 1
ATOM 2194 C C . ILE A 1 291 ? -5.356 0.543 21.387 1.00 91.00 291 ILE A C 1
ATOM 2196 O O . ILE A 1 291 ? -5.720 1.282 22.297 1.00 91.00 291 ILE A O 1
ATOM 2200 N N . GLY A 1 292 ? -5.473 0.888 20.100 1.00 93.00 292 GLY A N 1
ATOM 2201 C CA . GLY A 1 292 ? -5.961 2.192 19.655 1.00 93.00 292 GLY A CA 1
ATOM 2202 C C . GLY A 1 292 ? -4.960 3.334 19.854 1.00 93.00 292 GLY A C 1
ATOM 2203 O O . GLY A 1 292 ? -3.753 3.108 19.921 1.00 93.00 292 GLY A O 1
ATOM 2204 N N . THR A 1 293 ? -5.464 4.567 19.923 1.00 94.81 293 THR A N 1
ATOM 2205 C CA . THR A 1 293 ? -4.663 5.780 20.187 1.00 94.81 293 THR A CA 1
ATOM 2206 C C . THR A 1 293 ? -4.887 6.304 21.600 1.00 94.81 293 THR A C 1
ATOM 2208 O O . THR A 1 293 ? -5.953 6.085 22.170 1.00 94.81 293 THR A O 1
ATOM 2211 N N . GLU A 1 294 ? -3.965 7.100 22.132 1.00 96.31 294 GLU A N 1
ATOM 2212 C CA . GLU A 1 294 ? -4.192 7.784 23.405 1.00 96.31 294 GLU A CA 1
ATOM 2213 C C . GLU A 1 294 ? -5.450 8.672 23.345 1.00 96.31 294 GLU A C 1
ATOM 2215 O O . GLU A 1 294 ? -5.683 9.398 22.369 1.00 96.31 294 GLU A O 1
ATOM 2220 N N . ILE A 1 295 ? -6.292 8.596 24.376 1.00 96.25 295 ILE A N 1
ATOM 2221 C CA . ILE A 1 295 ? -7.491 9.425 24.489 1.00 96.25 295 ILE A CA 1
ATOM 2222 C C . ILE A 1 295 ? -7.109 10.903 24.642 1.00 96.25 295 ILE A C 1
ATOM 2224 O O . ILE A 1 295 ? -6.194 11.251 25.377 1.00 96.25 295 ILE A O 1
ATOM 2228 N N . GLN A 1 296 ? -7.805 11.785 23.928 1.00 97.38 296 GLN A N 1
ATOM 2229 C CA . GLN A 1 296 ? -7.541 13.225 23.899 1.00 97.38 296 GLN A CA 1
ATOM 2230 C C . GLN A 1 296 ? -8.756 13.981 24.441 1.00 97.38 296 GLN A C 1
ATOM 2232 O O . GLN A 1 296 ? -9.899 13.557 24.234 1.00 97.38 296 GLN A O 1
ATOM 2237 N N . SER A 1 297 ? -8.530 15.106 25.121 1.00 97.19 297 SER A N 1
ATOM 2238 C CA . SER A 1 297 ? -9.603 16.002 25.563 1.00 97.19 297 SER A CA 1
ATOM 2239 C C . SER A 1 297 ? -10.200 16.780 24.388 1.00 97.19 297 SER A C 1
ATOM 2241 O O . SER A 1 297 ? -9.536 17.026 23.382 1.00 97.19 297 SER A O 1
ATOM 2243 N N . SER A 1 298 ? -11.469 17.179 24.508 1.00 97.19 298 SER A N 1
ATOM 2244 C CA . SER A 1 298 ? -12.203 17.951 23.486 1.00 97.19 298 SER A CA 1
ATOM 2245 C C . SER A 1 298 ? -12.172 17.350 22.070 1.00 97.19 298 SER A C 1
ATOM 2247 O O . SER A 1 298 ? -12.299 18.077 21.084 1.00 97.19 298 SER A O 1
ATOM 2249 N N . LYS A 1 299 ? -11.998 16.030 21.944 1.00 97.19 299 LYS A N 1
ATOM 2250 C CA . LYS A 1 299 ? -11.896 15.333 20.658 1.00 97.19 299 LYS A CA 1
ATOM 2251 C C . LYS A 1 299 ? -13.189 14.584 20.362 1.00 97.19 299 LYS A C 1
ATOM 2253 O O . LYS A 1 299 ? -13.745 13.917 21.232 1.00 97.19 299 LYS A O 1
ATOM 2258 N N . ALA A 1 300 ? -13.661 14.708 19.124 1.00 97.00 300 ALA A N 1
ATOM 2259 C CA . ALA A 1 300 ? -14.781 13.925 18.623 1.00 97.00 300 ALA A CA 1
ATOM 2260 C C . ALA A 1 300 ? -14.333 12.486 18.332 1.00 97.00 300 ALA A C 1
ATOM 2262 O O . ALA A 1 300 ? -13.303 12.273 17.685 1.00 97.00 300 ALA A O 1
ATOM 2263 N N . TYR A 1 301 ? -15.126 11.523 18.792 1.00 96.88 301 TYR A N 1
ATOM 2264 C CA . TYR A 1 301 ? -14.936 10.097 18.573 1.00 96.88 301 TYR A CA 1
ATOM 2265 C C . TYR A 1 301 ? -16.157 9.480 17.894 1.00 96.88 301 TYR A C 1
ATOM 2267 O O . TYR A 1 301 ? -17.302 9.832 18.192 1.00 96.88 301 TYR A O 1
ATOM 2275 N N . THR A 1 302 ? -15.907 8.538 16.989 1.00 96.62 302 THR A N 1
ATOM 2276 C CA . THR A 1 302 ? -16.931 7.749 16.297 1.00 96.62 302 THR A CA 1
ATOM 2277 C C . THR A 1 302 ? -17.014 6.335 16.871 1.00 96.62 302 THR A C 1
ATOM 2279 O O . THR A 1 302 ? -16.045 5.817 17.430 1.00 96.62 302 THR A O 1
ATOM 2282 N N . VAL A 1 303 ? -18.183 5.696 16.736 1.00 97.00 303 VAL A N 1
ATOM 2283 C CA . VAL A 1 303 ? -18.400 4.315 17.201 1.00 97.00 303 VAL A CA 1
ATOM 2284 C C . VAL A 1 303 ? -17.361 3.378 16.576 1.00 97.00 303 VAL A C 1
ATOM 2286 O O . VAL A 1 303 ? -17.087 3.453 15.382 1.00 97.00 303 VAL A O 1
ATOM 2289 N N . GLY A 1 304 ? -16.785 2.500 17.396 1.00 94.19 304 GLY A N 1
ATOM 2290 C CA . GLY A 1 304 ? -15.746 1.546 17.010 1.00 94.19 304 GLY A CA 1
ATOM 2291 C C . GLY A 1 304 ? -14.315 2.052 17.200 1.00 94.19 304 GLY A C 1
ATOM 2292 O O . GLY A 1 304 ? -13.401 1.230 17.243 1.00 94.19 304 GLY A O 1
ATOM 2293 N N . GLN A 1 305 ? -14.091 3.360 17.380 1.00 95.88 305 GLN A N 1
ATOM 2294 C CA . GLN A 1 305 ? -12.748 3.866 17.671 1.00 95.88 305 GLN A CA 1
ATOM 2295 C C . GLN A 1 305 ? -12.235 3.326 19.007 1.00 95.88 305 GLN A C 1
ATOM 2297 O O . GLN A 1 305 ? -12.930 3.385 20.023 1.00 95.88 305 GLN A O 1
ATOM 2302 N N . ILE A 1 306 ? -11.006 2.811 18.993 1.00 95.69 306 ILE A N 1
ATOM 2303 C CA . ILE A 1 306 ? -10.327 2.269 20.168 1.00 95.69 306 ILE A CA 1
ATOM 2304 C C . ILE A 1 306 ? -9.382 3.334 20.713 1.00 95.69 306 ILE A C 1
ATOM 2306 O O . ILE A 1 306 ? -8.617 3.944 19.960 1.00 95.69 306 ILE A O 1
ATOM 2310 N N . VAL A 1 307 ? -9.425 3.548 22.023 1.00 96.50 307 VAL A N 1
ATOM 2311 C CA . VAL A 1 307 ? -8.525 4.457 22.726 1.00 96.50 307 VAL A CA 1
ATOM 2312 C C . VAL A 1 307 ? -7.927 3.821 23.966 1.00 96.50 307 VAL A C 1
ATOM 2314 O O . VAL A 1 307 ? -8.473 2.866 24.511 1.00 96.50 307 VAL A O 1
ATOM 2317 N N . HIS A 1 308 ? -6.834 4.386 24.455 1.00 95.12 308 HIS A N 1
ATOM 2318 C CA . HIS A 1 308 ? -6.263 4.021 25.744 1.00 95.12 308 HIS A CA 1
ATOM 2319 C C . HIS A 1 308 ? -5.879 5.260 26.553 1.00 95.12 308 HIS A C 1
ATOM 2321 O O . HIS A 1 308 ? -5.748 6.359 26.017 1.00 95.12 308 HIS A O 1
ATOM 2327 N N . HIS A 1 309 ? -5.709 5.082 27.859 1.00 91.50 309 HIS A N 1
ATOM 2328 C CA . HIS A 1 309 ? -5.165 6.123 28.726 1.00 91.50 309 HIS A CA 1
ATOM 2329 C C . HIS A 1 309 ? -3.636 6.234 28.558 1.00 91.50 309 HIS A C 1
ATOM 2331 O O . HIS A 1 309 ? -2.998 5.247 28.182 1.00 91.50 309 HIS A O 1
ATOM 2337 N N . ALA A 1 310 ? -3.055 7.403 28.857 1.00 88.56 310 ALA A N 1
ATOM 2338 C CA . ALA A 1 310 ? -1.606 7.640 28.805 1.00 88.56 310 ALA A CA 1
ATOM 2339 C C . ALA A 1 310 ? -0.830 6.643 29.687 1.00 88.56 310 ALA A C 1
ATOM 2341 O O . ALA A 1 310 ? 0.082 5.955 29.229 1.00 88.56 310 ALA A O 1
ATOM 2342 N N . ASP A 1 311 ? -1.275 6.485 30.934 1.00 87.94 311 ASP A N 1
ATOM 2343 C CA . ASP A 1 311 ? -0.812 5.446 31.861 1.00 87.94 311 ASP A CA 1
ATOM 2344 C C . ASP A 1 311 ? -1.452 4.087 31.523 1.00 87.94 311 ASP A C 1
ATOM 2346 O O . ASP A 1 311 ? -2.342 3.589 32.218 1.00 87.94 311 ASP A O 1
ATOM 2350 N N . TYR A 1 312 ? -1.063 3.508 30.393 1.00 79.56 312 TYR A N 1
ATOM 2351 C CA . TYR A 1 312 ? -1.645 2.267 29.897 1.00 79.56 312 TYR A CA 1
ATOM 2352 C C . TYR A 1 312 ? -1.480 1.097 30.887 1.00 79.56 312 TYR A C 1
ATOM 2354 O O . TYR A 1 312 ? -0.365 0.685 31.206 1.00 79.56 312 TYR A O 1
ATOM 2362 N N . ALA A 1 313 ? -2.605 0.512 31.311 1.00 83.75 313 ALA A N 1
ATOM 2363 C CA . ALA A 1 313 ? -2.664 -0.570 32.301 1.00 83.75 313 ALA A CA 1
ATOM 2364 C C . ALA A 1 313 ? -3.235 -1.889 31.736 1.00 83.75 313 ALA A C 1
ATOM 2366 O O . ALA A 1 313 ? -3.847 -2.670 32.458 1.00 83.75 313 ALA A O 1
ATOM 2367 N N . GLY A 1 314 ? -3.062 -2.150 30.434 1.00 90.56 314 GLY A N 1
ATOM 2368 C CA . GLY A 1 314 ? -3.568 -3.382 29.807 1.00 90.56 314 GLY A CA 1
ATOM 2369 C C . GLY A 1 314 ? -5.061 -3.353 29.468 1.00 90.56 314 GLY A C 1
ATOM 2370 O O . GLY A 1 314 ? -5.662 -4.403 29.248 1.00 90.56 314 GLY A O 1
ATOM 2371 N N . ILE A 1 315 ? -5.666 -2.165 29.424 1.00 94.31 315 ILE A N 1
ATOM 2372 C CA . ILE A 1 315 ? -7.079 -1.966 29.096 1.00 94.31 315 ILE A CA 1
ATOM 2373 C C . ILE A 1 315 ? -7.178 -0.862 28.052 1.00 94.31 315 ILE A C 1
ATOM 2375 O O . ILE A 1 315 ? -6.623 0.226 28.221 1.00 94.31 315 ILE A O 1
ATOM 2379 N N . ALA A 1 316 ? -7.882 -1.164 26.968 1.00 96.19 316 ALA A N 1
ATOM 2380 C CA . ALA A 1 316 ? -8.311 -0.194 25.977 1.00 96.19 316 ALA A CA 1
ATOM 2381 C C . ALA A 1 316 ? -9.816 0.060 26.123 1.00 96.19 316 ALA A C 1
ATOM 2383 O O . ALA A 1 316 ? -10.522 -0.646 26.839 1.00 96.19 316 ALA A O 1
ATOM 2384 N N . TYR A 1 317 ? -10.322 1.065 25.425 1.00 96.88 317 TYR A N 1
ATOM 2385 C CA . TYR A 1 317 ? -11.707 1.502 25.493 1.00 96.88 317 TYR A CA 1
ATOM 2386 C C . TYR A 1 317 ? -12.245 1.666 24.077 1.00 96.88 317 TYR A C 1
ATOM 2388 O O . TYR A 1 317 ? -11.685 2.410 23.278 1.00 96.88 317 TYR A O 1
ATOM 2396 N N . VAL A 1 318 ? -13.328 0.967 23.750 1.00 97.38 318 VAL A N 1
ATOM 2397 C CA . VAL A 1 318 ? -13.971 1.034 22.432 1.00 97.38 318 VAL A CA 1
ATOM 2398 C C . VAL A 1 318 ? -15.156 1.982 22.514 1.00 97.38 318 VAL A C 1
ATOM 2400 O O . VAL A 1 318 ? -16.042 1.782 23.342 1.00 97.38 318 VAL A O 1
ATOM 2403 N N . CYS A 1 319 ? -15.203 3.006 21.666 1.00 97.94 319 CYS A N 1
ATOM 2404 C CA . CYS A 1 319 ? -16.330 3.929 21.607 1.00 97.94 319 CYS A CA 1
ATOM 2405 C C . CYS A 1 319 ? -17.598 3.181 21.172 1.00 97.94 319 CYS A C 1
ATOM 2407 O O . CYS A 1 319 ? -17.666 2.642 20.068 1.00 97.94 319 CYS A O 1
ATOM 2409 N N . THR A 1 320 ? -18.607 3.137 22.037 1.00 98.06 320 THR A N 1
ATOM 2410 C CA . THR A 1 320 ? -19.908 2.507 21.765 1.00 98.06 320 THR A CA 1
ATOM 2411 C C . THR A 1 320 ? -20.986 3.534 21.445 1.00 98.06 320 THR A C 1
ATOM 2413 O O . THR A 1 320 ? -21.977 3.198 20.806 1.00 98.06 320 THR A O 1
ATOM 2416 N N . THR A 1 321 ? -20.799 4.791 21.856 1.00 98.06 321 THR A N 1
ATOM 2417 C CA . THR A 1 321 ? -21.654 5.924 21.478 1.00 98.06 321 THR A CA 1
ATOM 2418 C C . THR A 1 321 ? -20.774 7.089 21.055 1.00 98.06 321 THR A C 1
ATOM 2420 O O . THR A 1 321 ? -19.985 7.586 21.861 1.00 98.06 321 THR A O 1
ATOM 2423 N N . ALA A 1 322 ? -20.919 7.509 19.795 1.00 97.88 322 ALA A N 1
ATOM 2424 C CA . ALA A 1 322 ? -20.191 8.646 19.244 1.00 97.88 322 ALA A CA 1
ATOM 2425 C C . ALA A 1 322 ? -20.482 9.929 20.035 1.00 97.88 322 ALA A C 1
ATOM 2427 O O . ALA A 1 322 ? -21.602 10.151 20.497 1.00 97.88 322 ALA A O 1
ATOM 2428 N N . GLY A 1 323 ? -19.479 10.790 20.159 1.00 98.00 323 GLY A N 1
ATOM 2429 C CA . GLY A 1 323 ? -19.580 12.032 20.916 1.00 98.00 323 GLY A CA 1
ATOM 2430 C C . GLY A 1 323 ? -18.241 12.747 21.011 1.00 98.00 323 GLY A C 1
ATOM 2431 O O . GLY A 1 323 ? -17.270 12.354 20.370 1.00 98.00 323 GLY A O 1
ATOM 2432 N N . THR A 1 324 ? -18.177 13.787 21.832 1.00 98.31 324 THR A N 1
ATOM 2433 C CA . THR A 1 324 ? -16.957 14.563 22.072 1.00 98.31 324 THR A CA 1
ATOM 2434 C C . THR A 1 324 ? -16.549 14.394 23.525 1.00 98.31 324 THR A C 1
ATOM 2436 O O . THR A 1 324 ? -17.380 14.548 24.426 1.00 98.31 324 THR A O 1
ATOM 2439 N N . THR A 1 325 ? -15.279 14.073 23.769 1.00 97.81 325 THR A N 1
ATOM 2440 C CA . THR A 1 325 ? -14.733 14.028 25.131 1.00 97.81 325 THR A CA 1
ATOM 2441 C C . THR A 1 325 ? -14.783 15.408 25.785 1.00 97.81 325 THR A C 1
ATOM 2443 O O . THR A 1 325 ? -14.767 16.441 25.117 1.00 97.81 325 THR A O 1
ATOM 2446 N N . GLY A 1 326 ? -14.860 15.446 27.117 1.00 95.81 326 GLY A N 1
ATOM 2447 C CA . GLY A 1 326 ? -14.818 16.704 27.862 1.00 95.81 326 GLY A CA 1
ATOM 2448 C C . GLY A 1 326 ? -13.481 17.440 27.704 1.00 95.81 326 GLY A C 1
ATOM 2449 O O . GLY A 1 326 ? -12.474 16.857 27.297 1.00 95.81 326 GLY A O 1
ATOM 2450 N N . ALA A 1 327 ? -13.462 18.725 28.071 1.00 96.00 327 ALA A N 1
ATOM 2451 C CA . ALA A 1 327 ? -12.231 19.522 28.111 1.00 96.00 327 ALA A CA 1
ATOM 2452 C C . ALA A 1 327 ? -11.212 18.991 29.135 1.00 96.00 327 ALA A C 1
ATOM 2454 O O . ALA A 1 327 ? -10.006 19.119 28.931 1.00 96.00 327 ALA A O 1
ATOM 2455 N N . THR A 1 328 ? -11.705 18.341 30.189 1.00 94.38 328 THR A N 1
ATOM 2456 C CA . THR A 1 328 ? -10.906 17.621 31.183 1.00 94.38 328 THR A CA 1
ATOM 2457 C C . THR A 1 328 ? -11.228 16.134 31.079 1.00 94.38 328 THR A C 1
ATOM 2459 O O . THR A 1 328 ? -12.402 15.757 31.058 1.00 94.38 328 THR A O 1
ATOM 2462 N N . LEU A 1 329 ? -10.194 15.297 30.998 1.00 94.75 329 LEU A N 1
ATOM 2463 C CA . LEU A 1 329 ? -10.342 13.843 31.043 1.00 94.75 329 LEU A CA 1
ATOM 2464 C C . LEU A 1 329 ? -10.432 13.364 32.506 1.00 94.75 329 LEU A C 1
ATOM 2466 O O . LEU A 1 329 ? -9.877 14.028 33.383 1.00 94.75 329 LEU A O 1
ATOM 2470 N N . PRO A 1 330 ? -11.119 12.240 32.786 1.00 91.62 330 PRO A N 1
ATOM 2471 C CA . PRO A 1 330 ? -11.098 11.618 34.108 1.00 91.62 330 PRO A CA 1
ATOM 2472 C C . PRO A 1 330 ? -9.668 11.308 34.571 1.00 91.62 330 PRO A C 1
ATOM 2474 O O . PRO A 1 330 ? -8.785 11.086 33.742 1.00 91.62 330 PRO A O 1
ATOM 2477 N N . GLU A 1 331 ? -9.443 11.259 35.886 1.00 90.25 331 GLU A N 1
ATOM 2478 C CA . GLU A 1 331 ? -8.155 10.823 36.440 1.00 90.25 331 GLU A CA 1
ATOM 2479 C C . GLU A 1 331 ? -7.894 9.344 36.108 1.00 90.25 331 GLU A C 1
ATOM 2481 O O . GLU A 1 331 ? -8.827 8.538 36.072 1.00 90.25 331 GLU A O 1
ATOM 2486 N N . THR A 1 332 ? -6.629 8.964 35.907 1.00 84.06 332 THR A N 1
ATOM 2487 C CA . THR A 1 332 ? -6.202 7.612 35.498 1.00 84.06 332 THR A CA 1
ATOM 2488 C C . THR A 1 332 ? -6.859 6.488 36.305 1.00 84.06 332 THR A C 1
ATOM 2490 O O . THR A 1 332 ? -7.339 5.503 35.752 1.00 84.06 332 THR A O 1
ATOM 2493 N N . ASN A 1 333 ? -6.907 6.641 37.627 1.00 84.94 333 ASN A N 1
ATOM 2494 C CA . ASN A 1 333 ? -7.439 5.660 38.579 1.00 84.94 333 ASN A CA 1
ATOM 2495 C C . ASN A 1 333 ? -8.976 5.556 38.586 1.00 84.94 333 ASN A C 1
ATOM 2497 O O . ASN A 1 333 ? -9.520 4.725 39.310 1.00 84.94 333 ASN A O 1
ATOM 2501 N N . THR A 1 334 ? -9.677 6.400 37.825 1.00 88.31 334 THR A N 1
ATOM 2502 C CA . THR A 1 334 ? -11.145 6.388 37.728 1.00 88.31 334 THR A CA 1
ATOM 2503 C C . THR A 1 334 ? -11.660 5.636 36.508 1.00 88.31 334 THR A C 1
ATOM 2505 O O . THR A 1 334 ? -12.861 5.373 36.414 1.00 88.31 334 THR A O 1
ATOM 2508 N N . TYR A 1 335 ? -10.776 5.266 35.579 1.00 90.75 335 TYR A N 1
ATOM 2509 C CA . TYR A 1 335 ? -11.174 4.476 34.426 1.00 90.75 335 TYR A CA 1
ATOM 2510 C C . TYR A 1 335 ? -11.518 3.044 34.857 1.00 90.75 335 TYR A C 1
ATOM 2512 O O . TYR A 1 335 ? -10.718 2.395 35.534 1.00 90.75 335 TYR A O 1
ATOM 2520 N N . PRO A 1 336 ? -12.704 2.532 34.489 1.00 92.75 336 PRO A N 1
ATOM 2521 C CA . PRO A 1 336 ? -13.144 1.230 34.951 1.00 92.75 336 PRO A CA 1
ATOM 2522 C C . PRO A 1 336 ? -12.451 0.111 34.171 1.00 92.75 336 PRO A C 1
ATOM 2524 O O . PRO A 1 336 ? -12.348 0.160 32.948 1.00 92.75 336 PRO A O 1
ATOM 2527 N N . GLU A 1 337 ? -12.056 -0.955 34.867 1.00 93.12 337 GLU A N 1
ATOM 2528 C CA . GLU A 1 337 ? -11.423 -2.114 34.224 1.00 93.12 337 GLU A CA 1
ATOM 2529 C C . GLU A 1 337 ? -12.409 -2.988 33.419 1.00 93.12 337 GLU A C 1
ATOM 2531 O O . GLU A 1 337 ? -12.017 -3.868 32.652 1.00 93.12 337 GLU A O 1
ATOM 253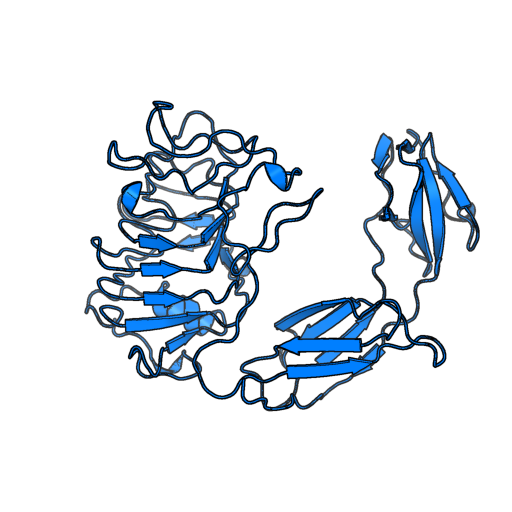6 N N . SER A 1 338 ? -13.712 -2.757 33.593 1.00 94.75 338 SER A N 1
ATOM 2537 C CA . SER A 1 338 ? -14.800 -3.450 32.900 1.00 94.75 338 SER A CA 1
ATOM 2538 C C . SER A 1 338 ? -16.029 -2.543 32.764 1.00 94.75 338 SER A C 1
ATOM 2540 O O . SER A 1 338 ? -16.145 -1.526 33.443 1.00 94.75 338 SER A O 1
ATOM 2542 N N . GLY A 1 339 ? -16.974 -2.901 31.893 1.00 95.81 339 GLY A N 1
ATOM 2543 C CA . GLY A 1 339 ? -18.194 -2.114 31.693 1.00 95.81 339 GLY A CA 1
ATOM 2544 C C . GLY A 1 339 ? -17.961 -0.879 30.822 1.00 95.81 339 GLY A C 1
ATOM 2545 O O . GLY A 1 339 ? -17.220 -0.947 29.844 1.00 95.81 339 GLY A O 1
ATOM 2546 N N . THR A 1 340 ? -18.631 0.233 31.131 1.00 96.94 340 THR A N 1
ATOM 2547 C CA . THR A 1 340 ? -18.596 1.452 30.307 1.00 96.94 340 THR A CA 1
ATOM 2548 C C . THR A 1 340 ? -18.205 2.690 31.101 1.00 96.94 340 THR A C 1
ATOM 2550 O O . THR A 1 340 ? -18.604 2.836 32.254 1.00 96.94 340 THR A O 1
ATOM 2553 N N . VAL A 1 341 ? -17.526 3.631 30.449 1.00 95.88 341 VAL A N 1
ATOM 2554 C CA . VAL A 1 341 ? -17.225 4.974 30.955 1.00 95.88 341 VAL A CA 1
ATOM 2555 C C . VAL A 1 341 ? -17.788 6.026 30.002 1.00 95.88 341 VAL A C 1
ATOM 2557 O O . VAL A 1 341 ? -17.715 5.879 28.783 1.00 95.88 341 VAL A O 1
ATOM 2560 N N . THR A 1 342 ? -18.369 7.090 30.554 1.00 97.31 342 THR A N 1
ATOM 2561 C CA . THR A 1 342 ? -18.829 8.250 29.777 1.00 97.31 342 THR A CA 1
ATOM 2562 C C . THR A 1 342 ? -17.857 9.399 29.984 1.00 97.31 342 THR A C 1
ATOM 2564 O O . THR A 1 342 ? -17.568 9.764 31.122 1.00 97.31 342 THR A O 1
ATOM 2567 N N . ILE A 1 343 ? -17.353 9.969 28.892 1.00 96.31 343 ILE A N 1
ATOM 2568 C CA . ILE A 1 343 ? -16.399 11.080 28.911 1.00 96.31 343 ILE A CA 1
ATOM 2569 C C . ILE A 1 343 ? -16.938 12.164 27.986 1.00 96.31 343 ILE A C 1
ATOM 2571 O O . ILE A 1 343 ? -16.990 11.985 26.770 1.00 96.31 343 ILE A O 1
ATOM 2575 N N . GLY A 1 344 ? -17.347 13.298 28.558 1.00 96.44 344 GLY A N 1
ATOM 2576 C CA . GLY A 1 344 ? -18.119 14.298 27.817 1.00 96.44 344 GLY A CA 1
ATOM 2577 C C . GLY A 1 344 ? -19.449 13.706 27.346 1.00 96.44 344 GLY A C 1
ATOM 2578 O O . GLY A 1 344 ? -20.248 13.269 28.171 1.00 96.44 344 GLY A O 1
ATOM 2579 N N . THR A 1 345 ? -19.675 13.679 26.032 1.00 98.12 345 THR A N 1
ATOM 2580 C CA . THR A 1 345 ? -20.852 13.037 25.415 1.00 98.12 345 THR A CA 1
ATOM 2581 C C . THR A 1 345 ? -20.552 11.675 24.786 1.00 98.12 345 THR A C 1
ATOM 2583 O O . THR A 1 345 ? -21.481 10.999 24.352 1.00 98.12 345 THR A O 1
ATOM 2586 N N . ALA A 1 346 ? -19.283 11.257 24.734 1.00 98.06 346 ALA A N 1
ATOM 2587 C CA . ALA A 1 346 ? -18.890 9.957 24.201 1.00 98.06 346 ALA A CA 1
ATOM 2588 C C . ALA A 1 346 ? -18.978 8.865 25.280 1.00 98.06 346 ALA A C 1
ATOM 2590 O O . ALA A 1 346 ? -18.610 9.088 26.437 1.00 98.06 346 ALA A O 1
ATOM 2591 N N . VAL A 1 347 ? -19.422 7.669 24.888 1.00 98.12 347 VAL A N 1
ATOM 2592 C CA . VAL A 1 347 ? -19.454 6.482 25.760 1.00 98.12 347 VAL A CA 1
ATOM 2593 C C . VAL A 1 347 ? -18.487 5.444 25.220 1.00 98.12 347 VAL A C 1
ATOM 2595 O O . VAL A 1 347 ? -18.487 5.152 24.021 1.00 98.12 347 VAL A O 1
ATOM 2598 N N . PHE A 1 348 ? -17.683 4.870 26.109 1.00 98.06 348 PHE A N 1
ATOM 2599 C CA . PHE A 1 348 ? -16.703 3.847 25.780 1.00 98.06 348 PHE A CA 1
ATOM 2600 C C . PHE A 1 348 ? -16.907 2.596 26.628 1.00 98.06 348 PHE A C 1
ATOM 2602 O O . PHE A 1 348 ? -17.206 2.699 27.814 1.00 98.06 348 PHE A O 1
ATOM 2609 N N . ALA A 1 349 ? -16.710 1.421 26.039 1.00 98.00 349 ALA A N 1
ATOM 2610 C CA . ALA A 1 349 ? -16.686 0.141 26.734 1.00 98.00 349 ALA A CA 1
ATOM 2611 C C . ALA A 1 349 ? -15.243 -0.311 26.973 1.00 98.00 349 ALA A C 1
ATOM 2613 O O . ALA A 1 349 ? -14.430 -0.302 26.047 1.00 98.00 349 ALA A O 1
ATOM 2614 N N . ALA A 1 350 ? -14.934 -0.718 28.201 1.00 96.44 350 ALA A N 1
ATOM 2615 C CA . ALA A 1 350 ? -13.642 -1.284 28.560 1.00 96.44 350 ALA A CA 1
ATOM 2616 C C . ALA A 1 350 ? -13.417 -2.613 27.822 1.00 96.44 350 ALA A C 1
ATOM 2618 O O . ALA A 1 350 ? -14.286 -3.489 27.787 1.00 96.44 350 ALA A O 1
ATOM 2619 N N . LYS A 1 351 ? -12.231 -2.754 27.237 1.00 94.88 351 LYS A N 1
ATOM 2620 C CA . LYS A 1 351 ? -11.764 -3.914 26.485 1.00 94.88 351 LYS A CA 1
ATOM 2621 C C . LYS A 1 351 ? -10.403 -4.334 27.048 1.00 94.88 351 LYS A C 1
ATOM 2623 O O . LYS A 1 351 ? -9.411 -3.641 26.802 1.00 94.88 351 LYS A O 1
ATOM 2628 N N . PRO A 1 352 ? -10.332 -5.456 27.782 1.00 93.62 352 PRO A N 1
ATOM 2629 C CA . PRO A 1 352 ? -9.062 -6.005 28.233 1.00 93.62 352 PRO A CA 1
ATOM 2630 C C . PRO A 1 352 ? -8.141 -6.293 27.047 1.00 93.62 352 PRO A C 1
ATOM 2632 O O . PRO A 1 352 ? -8.585 -6.816 26.022 1.00 93.62 352 PRO A O 1
ATOM 2635 N N . ILE A 1 353 ? -6.862 -5.961 27.195 1.00 94.38 353 ILE A N 1
ATOM 2636 C CA . ILE A 1 353 ? -5.829 -6.267 26.212 1.00 94.38 353 ILE A CA 1
ATOM 2637 C C . ILE A 1 353 ? -5.065 -7.501 26.670 1.00 94.38 353 ILE A C 1
ATOM 2639 O O . ILE A 1 353 ? -4.392 -7.516 27.701 1.00 94.38 353 ILE A O 1
ATOM 2643 N N . ASN A 1 354 ? -5.158 -8.553 25.870 1.00 94.31 354 ASN A N 1
ATOM 2644 C CA . ASN A 1 354 ? -4.515 -9.822 26.144 1.00 94.31 354 ASN A CA 1
ATOM 2645 C C . ASN A 1 354 ? -3.060 -9.780 25.688 1.00 94.31 354 ASN A C 1
ATOM 2647 O O . ASN A 1 354 ? -2.725 -9.180 24.660 1.00 94.31 354 ASN A O 1
ATOM 2651 N N . LYS A 1 355 ? -2.199 -10.484 26.431 1.00 93.31 355 LYS A N 1
ATOM 2652 C CA . LYS A 1 355 ? -0.757 -10.554 26.161 1.00 93.31 355 LYS A CA 1
ATOM 2653 C C . LYS A 1 355 ? -0.487 -10.899 24.686 1.00 93.31 355 LYS A C 1
ATOM 2655 O O . LYS A 1 355 ? -1.168 -11.771 24.131 1.00 93.31 355 LYS A O 1
ATOM 2660 N N . PRO A 1 356 ? 0.491 -10.243 24.040 1.00 95.25 356 PRO A N 1
ATOM 2661 C CA . PRO A 1 356 ? 0.893 -10.617 22.695 1.00 95.25 356 PRO A CA 1
ATOM 2662 C C . PRO A 1 356 ? 1.507 -12.020 22.712 1.00 95.25 356 PRO A C 1
ATOM 2664 O O . PRO A 1 356 ? 2.209 -12.397 23.653 1.00 95.25 356 PRO A O 1
ATOM 2667 N N . GLN A 1 357 ? 1.244 -12.791 21.665 1.00 96.50 357 GLN A N 1
ATOM 2668 C CA . GLN A 1 357 ? 1.879 -14.082 21.422 1.00 96.50 357 GLN A CA 1
ATOM 2669 C C . GLN A 1 357 ? 2.833 -13.929 20.246 1.00 96.50 357 GLN A C 1
ATOM 2671 O O . GLN A 1 357 ? 2.468 -13.351 19.225 1.00 96.50 357 GLN A O 1
ATOM 2676 N N . ILE A 1 358 ? 4.057 -14.428 20.398 1.00 96.81 358 ILE A N 1
ATOM 2677 C CA . ILE A 1 358 ? 5.095 -14.336 19.373 1.00 96.81 358 ILE A CA 1
ATOM 2678 C C . ILE A 1 358 ? 5.529 -15.751 19.015 1.00 96.81 358 ILE A C 1
ATOM 2680 O O . ILE A 1 358 ? 5.928 -16.523 19.887 1.00 96.81 358 ILE A O 1
ATOM 2684 N N . PHE A 1 359 ? 5.468 -16.073 17.729 1.00 96.44 359 PHE A N 1
ATOM 2685 C CA . PHE A 1 359 ? 5.916 -17.339 17.167 1.00 96.44 359 PHE A CA 1
ATOM 2686 C C . PHE A 1 359 ? 7.112 -17.060 16.258 1.00 96.44 359 PHE A C 1
ATOM 2688 O O . PHE A 1 359 ? 6.986 -16.322 15.280 1.00 96.44 359 PHE A O 1
ATOM 2695 N N . SER A 1 360 ? 8.281 -17.615 16.585 1.00 95.06 360 SER A N 1
ATOM 2696 C CA . SER A 1 360 ? 9.491 -17.447 15.775 1.00 95.06 360 SER A CA 1
ATOM 2697 C C . SER A 1 360 ? 10.509 -18.577 16.019 1.00 95.06 360 SER A C 1
ATOM 2699 O O . SER A 1 360 ? 10.711 -18.950 17.178 1.00 95.06 360 SER A O 1
ATOM 2701 N N . PRO A 1 361 ? 11.162 -19.119 14.969 1.00 94.62 361 PRO A N 1
ATOM 2702 C CA . PRO A 1 361 ? 10.857 -18.892 13.558 1.00 94.62 361 PRO A CA 1
ATOM 2703 C C . PRO A 1 361 ? 9.632 -19.711 13.118 1.00 94.62 361 PRO A C 1
ATOM 2705 O O . PRO A 1 361 ? 9.524 -20.903 13.407 1.00 94.62 361 PRO A O 1
ATOM 2708 N N . VAL A 1 362 ? 8.726 -19.091 12.366 1.00 96.50 362 VAL A N 1
ATOM 2709 C CA . VAL A 1 362 ? 7.660 -19.789 11.635 1.00 96.50 362 VAL A CA 1
ATOM 2710 C C . VAL A 1 362 ? 8.130 -19.976 10.206 1.00 96.50 362 VAL A C 1
ATOM 2712 O O . VAL A 1 362 ? 8.447 -19.001 9.532 1.00 96.50 362 VAL A O 1
ATOM 2715 N N . LYS A 1 363 ? 8.198 -21.219 9.729 1.00 95.06 363 LYS A N 1
ATOM 2716 C CA . LYS A 1 363 ? 8.524 -21.501 8.329 1.00 95.06 363 LYS A CA 1
ATOM 2717 C C . LYS A 1 363 ? 7.277 -21.261 7.468 1.00 95.06 363 LYS A C 1
ATOM 2719 O O . LYS A 1 363 ? 6.298 -21.978 7.677 1.00 95.06 363 LYS A O 1
ATOM 2724 N N . PRO A 1 364 ? 7.301 -20.318 6.509 1.00 93.12 364 PRO A N 1
ATOM 2725 C CA . PRO A 1 364 ? 6.184 -20.141 5.593 1.00 93.12 364 PRO A CA 1
ATOM 2726 C C . PRO A 1 364 ? 5.902 -21.398 4.769 1.00 93.12 364 PRO A C 1
ATOM 2728 O O . PRO A 1 364 ? 6.824 -22.094 4.328 1.00 93.12 364 PRO A O 1
ATOM 2731 N N . GLU A 1 365 ? 4.623 -21.680 4.555 1.00 92.06 365 GLU A N 1
ATOM 2732 C CA . GLU A 1 365 ? 4.173 -22.690 3.607 1.00 92.06 365 GLU A CA 1
ATOM 2733 C C . GLU A 1 365 ? 4.369 -22.153 2.194 1.00 92.06 365 GLU A C 1
ATOM 2735 O O . GLU A 1 365 ? 4.006 -21.018 1.897 1.00 92.06 365 GLU A O 1
ATOM 2740 N N . VAL A 1 366 ? 4.936 -22.981 1.324 1.00 85.19 366 VAL A N 1
ATOM 2741 C CA . VAL A 1 366 ? 5.010 -22.697 -0.104 1.00 85.19 366 VAL A CA 1
ATOM 2742 C C . VAL A 1 366 ? 3.693 -23.133 -0.732 1.00 85.19 366 VAL A C 1
ATOM 2744 O O . VAL A 1 366 ? 3.387 -24.325 -0.721 1.00 85.19 366 VAL A O 1
ATOM 2747 N N . ILE A 1 367 ? 2.936 -22.191 -1.280 1.00 80.31 367 ILE A N 1
ATOM 2748 C CA . ILE A 1 367 ? 1.694 -22.459 -1.999 1.00 80.31 367 ILE A CA 1
ATOM 2749 C C . ILE A 1 367 ? 1.891 -22.235 -3.496 1.00 80.31 367 ILE A C 1
ATOM 2751 O O . ILE A 1 367 ? 2.645 -21.366 -3.938 1.00 80.31 367 ILE A O 1
ATOM 2755 N N . LEU A 1 368 ? 1.236 -23.089 -4.274 1.00 65.50 368 LEU A N 1
ATOM 2756 C CA . LEU A 1 368 ? 1.055 -22.890 -5.702 1.00 65.50 368 LEU A CA 1
ATOM 2757 C C . LEU A 1 368 ? -0.305 -22.212 -5.840 1.00 65.50 368 LEU A C 1
ATOM 2759 O O . LEU A 1 368 ? -1.313 -22.840 -5.510 1.00 65.50 368 LEU A O 1
ATOM 2763 N N . GLU A 1 369 ? -0.310 -20.939 -6.225 1.00 59.44 369 GLU A N 1
ATOM 2764 C CA . GLU A 1 369 ? -1.540 -20.238 -6.610 1.00 59.44 369 GLU A CA 1
ATOM 2765 C C . GLU A 1 369 ? -1.811 -20.378 -8.106 1.00 59.44 369 GLU A C 1
ATOM 2767 O O . GLU A 1 369 ? -0.828 -20.366 -8.888 1.00 59.44 369 GLU A O 1
#

Secondary structure (DSSP, 8-state):
----GGGSSS--SBTTB-EEE-SHHHHHHHHSS--TTSTTTT-EEEE-S-EE-GGGSEEE----B-TT-EEE-TT-EEEE-EEEESSTT--SEE-SS--EEES-EEEE--EEES----SEES-EEES-EEEEE-TT-TT----S-GGGEES-EEEEE--TTS----SS----TT-EEETTSPPS-SSTTSS-EEEE-TT-GGG-TTS-TTTEE--TTS--EEPP---SSS-EEEEEEE-EETTEE---EEEEE-TTS-EEEEEE--TTT-EEEEE-TT--S-EEEEEE----EE--TT-EE-TT-EEE-SS--SEEEEEEE-EE--SSPPPGGGS-SSSEEEETTEEEEEEEPPPPEEEEEEPPEEE--